Protein AF-A0AAU3L9A8-F1 (afdb_monomer_lite)

Sequence (204 aa):
MAFTHKSSRDTGARELSTRMWEKRTDTYTEILRALRDLDPTRRPSPEGFVEREHADGQPSDGIELLARDLDSEEWQEFTARVDSFASEETRYLFSLWLASLAGWSWLTMKCLIHHGADGEKYAESTAELDQCYAGTWEVSKELTAQVRAELAFKKRSVRRVVVTAPEGFLGAVTDVKFVKGRQKNLEPLSAARLVSVKHGSPSE

Radius of gyration: 21.44 Å; chains: 1; bounding box: 37×58×81 Å

pLDDT: mean 82.15, std 17.46, range [28.33, 97.81]

Secondary structure (DSSP, 8-state):
----THHHHHHHHHHHHHHHHHHHHHHHHHHHHHHHHT-GGGSPPHHHHHHHHTSTT-------SSSS-TTSHHHHHHHHHHHHHS-HHHHHHHHHHHHHHHHHHHHHHHHHHHTTT-HHHHHHHHHHHHHHHHHHHHHHHHHHHHHHHHHTT---PPEEEEEE--TT-TT--SEEEEEEEE----S---TT------------

Structure (mmCIF, N/CA/C/O backbone):
data_AF-A0AAU3L9A8-F1
#
_entry.id   AF-A0AAU3L9A8-F1
#
loop_
_atom_site.group_PDB
_atom_site.id
_atom_site.type_symbol
_atom_site.label_atom_id
_atom_site.label_alt_id
_atom_site.label_comp_id
_atom_site.label_asym_id
_atom_site.label_entity_id
_atom_site.label_seq_id
_atom_site.pdbx_PDB_ins_code
_atom_site.Cartn_x
_atom_site.Cartn_y
_atom_site.Cartn_z
_atom_site.occupancy
_atom_site.B_iso_or_equiv
_atom_site.auth_seq_id
_atom_site.auth_comp_id
_atom_site.auth_asym_id
_atom_site.auth_atom_id
_atom_site.pdbx_PDB_model_num
ATOM 1 N N . MET A 1 1 ? -18.287 7.513 54.925 1.00 42.78 1 MET A N 1
ATOM 2 C CA . MET A 1 1 ? -18.389 7.676 53.459 1.00 42.78 1 MET A CA 1
ATOM 3 C C . MET A 1 1 ? -17.347 6.781 52.813 1.00 42.78 1 MET A C 1
ATOM 5 O O . MET A 1 1 ? -16.165 7.064 52.937 1.00 42.78 1 MET A O 1
ATOM 9 N N . ALA A 1 2 ? -17.762 5.663 52.219 1.00 43.78 2 ALA A N 1
ATOM 10 C CA . ALA A 1 2 ? -16.855 4.777 51.496 1.00 43.78 2 ALA A CA 1
ATOM 11 C C . ALA A 1 2 ? -16.737 5.278 50.050 1.00 43.78 2 ALA A C 1
ATOM 13 O O . ALA A 1 2 ? -17.695 5.183 49.287 1.00 43.78 2 ALA A O 1
ATOM 14 N N . PHE A 1 3 ? -15.585 5.842 49.683 1.00 50.66 3 PHE A N 1
ATOM 15 C CA . PHE A 1 3 ? -15.276 6.131 48.285 1.00 50.66 3 PHE A CA 1
ATOM 16 C C . PHE A 1 3 ? -15.095 4.801 47.544 1.00 50.66 3 PHE A C 1
ATOM 18 O O . PHE A 1 3 ? -14.196 4.011 47.830 1.00 50.66 3 PHE A O 1
ATOM 25 N N . THR A 1 4 ? -16.001 4.521 46.612 1.00 50.69 4 THR A N 1
ATOM 26 C CA . THR A 1 4 ? -16.027 3.307 45.794 1.00 50.69 4 THR A CA 1
ATOM 27 C C . THR A 1 4 ? -14.853 3.278 44.814 1.00 50.69 4 THR A C 1
ATOM 29 O O . THR A 1 4 ? -14.937 3.784 43.697 1.00 50.69 4 THR A O 1
ATOM 32 N N . HIS A 1 5 ? -13.775 2.608 45.219 1.00 52.56 5 HIS A N 1
ATOM 33 C CA . HIS A 1 5 ? -12.550 2.357 44.446 1.00 52.56 5 HIS A CA 1
ATOM 34 C C . HIS A 1 5 ? -12.753 1.600 43.111 1.00 52.56 5 HIS A C 1
ATOM 36 O O . HIS A 1 5 ? -11.831 1.530 42.301 1.00 52.56 5 HIS A O 1
ATOM 42 N N . LYS A 1 6 ? -13.946 1.035 42.858 1.00 53.69 6 LYS A N 1
ATOM 43 C CA . LYS A 1 6 ? -14.316 0.412 41.570 1.00 53.69 6 LYS A CA 1
ATOM 44 C C . LYS A 1 6 ? -14.493 1.437 40.439 1.00 53.69 6 LYS A C 1
ATOM 46 O O . LYS A 1 6 ? -14.138 1.149 39.306 1.00 53.69 6 LYS A O 1
ATOM 51 N N . SER A 1 7 ? -14.958 2.647 40.758 1.00 57.72 7 SER A N 1
ATOM 52 C CA . SER A 1 7 ? -15.293 3.675 39.760 1.00 57.72 7 SER A CA 1
ATOM 53 C C . SER A 1 7 ? -14.064 4.243 39.024 1.00 57.72 7 SER A C 1
ATOM 55 O O . SER A 1 7 ? -14.118 4.498 37.820 1.00 57.72 7 SER A O 1
ATOM 57 N N . SER A 1 8 ? -12.915 4.385 39.701 1.00 58.28 8 SER A N 1
ATOM 58 C CA . SER A 1 8 ? -11.714 4.971 39.080 1.00 58.28 8 SER A CA 1
ATOM 59 C C . SER A 1 8 ? -11.016 4.028 38.093 1.00 58.28 8 SER A C 1
ATOM 61 O O . SER A 1 8 ? -10.507 4.483 37.071 1.00 58.28 8 SER A O 1
ATOM 63 N N . ARG A 1 9 ? -11.032 2.711 38.350 1.00 66.06 9 ARG A N 1
ATOM 64 C CA . AR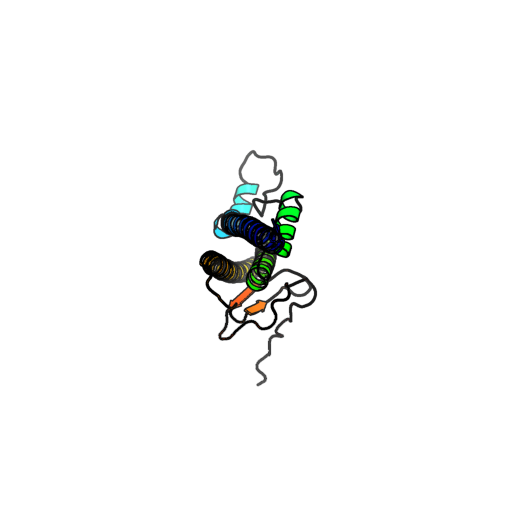G A 1 9 ? -10.474 1.698 37.436 1.00 66.06 9 ARG A CA 1
ATOM 65 C C . ARG A 1 9 ? -11.279 1.579 36.143 1.00 66.06 9 ARG A C 1
ATOM 67 O O . ARG A 1 9 ? -10.681 1.538 35.071 1.00 66.06 9 ARG A O 1
ATOM 74 N N . ASP A 1 10 ? -12.606 1.577 36.244 1.00 68.31 10 ASP A N 1
ATOM 75 C CA . ASP A 1 10 ? -13.489 1.479 35.075 1.00 68.31 10 ASP A CA 1
ATOM 76 C C . ASP A 1 10 ? -13.411 2.741 34.199 1.00 68.31 10 ASP A C 1
ATOM 78 O O . ASP A 1 10 ? -13.421 2.653 32.970 1.00 68.31 10 ASP A O 1
ATOM 82 N N . THR A 1 11 ? -13.241 3.913 34.823 1.00 70.56 11 THR A N 1
ATOM 83 C CA . THR A 1 11 ? -13.017 5.181 34.110 1.00 70.56 11 THR A CA 1
ATOM 84 C C . THR A 1 11 ? -11.682 5.165 33.358 1.00 70.56 11 THR A C 1
ATOM 86 O O . THR A 1 11 ? -11.656 5.435 32.159 1.00 70.56 11 THR A O 1
ATOM 89 N N . GLY A 1 12 ? -10.591 4.739 34.010 1.00 67.25 12 GLY A N 1
ATOM 90 C CA . GLY A 1 12 ? -9.272 4.643 33.374 1.00 67.25 12 GLY A CA 1
ATOM 91 C C . GLY A 1 12 ? -9.214 3.634 32.219 1.00 67.25 12 GLY A C 1
ATOM 92 O O . GLY A 1 12 ? -8.605 3.909 31.187 1.00 67.25 12 GLY A O 1
ATOM 93 N N . ALA A 1 13 ? -9.890 2.487 32.344 1.00 74.00 13 ALA A N 1
ATOM 94 C CA . ALA A 1 13 ? -9.976 1.498 31.267 1.00 74.00 13 ALA A CA 1
ATOM 95 C C . ALA A 1 13 ? -10.754 2.032 30.051 1.00 74.00 13 ALA A C 1
ATOM 97 O O . ALA A 1 13 ? -10.350 1.815 28.905 1.00 74.00 13 ALA A O 1
ATOM 98 N N . ARG A 1 14 ? -11.846 2.768 30.291 1.00 75.69 14 ARG A N 1
ATOM 99 C CA . ARG A 1 14 ? -12.642 3.395 29.231 1.00 75.69 14 ARG A CA 1
ATOM 100 C C . ARG A 1 14 ? -11.863 4.493 28.511 1.00 75.69 14 ARG A C 1
ATOM 102 O O . ARG A 1 14 ? -11.860 4.513 27.286 1.00 75.69 14 ARG A O 1
ATOM 109 N N . GLU A 1 15 ? -11.170 5.360 29.245 1.00 79.94 15 GLU A N 1
ATOM 110 C CA . GLU A 1 15 ? -10.323 6.408 28.662 1.00 79.94 15 GLU A CA 1
ATOM 111 C C . GLU A 1 15 ? -9.187 5.828 27.815 1.00 79.94 15 GLU A C 1
ATOM 113 O O . GLU A 1 15 ? -8.946 6.297 26.702 1.00 79.94 15 GLU A O 1
ATOM 118 N N . LEU A 1 16 ? -8.523 4.773 28.300 1.00 79.12 16 LEU A N 1
ATOM 119 C CA . LEU A 1 16 ? -7.485 4.077 27.541 1.00 79.12 16 LEU A CA 1
ATOM 120 C C . LEU A 1 16 ? -8.054 3.481 26.245 1.00 79.12 16 LEU A C 1
ATOM 122 O O . LEU A 1 16 ? -7.456 3.636 25.183 1.00 79.12 16 LEU A O 1
ATOM 126 N N . SER A 1 17 ? -9.225 2.841 26.319 1.00 81.25 17 SER A N 1
ATOM 127 C CA . SER A 1 17 ? -9.903 2.281 25.147 1.00 81.25 17 SER A CA 1
ATOM 128 C C . SER A 1 17 ? -10.256 3.357 24.120 1.00 81.25 17 SER A C 1
ATOM 130 O O . SER A 1 17 ? -10.060 3.134 22.927 1.00 81.25 17 SER A O 1
ATOM 132 N N . THR A 1 18 ? -10.752 4.515 24.562 1.00 86.62 18 THR A N 1
ATOM 133 C CA . THR A 1 18 ? -11.065 5.642 23.672 1.0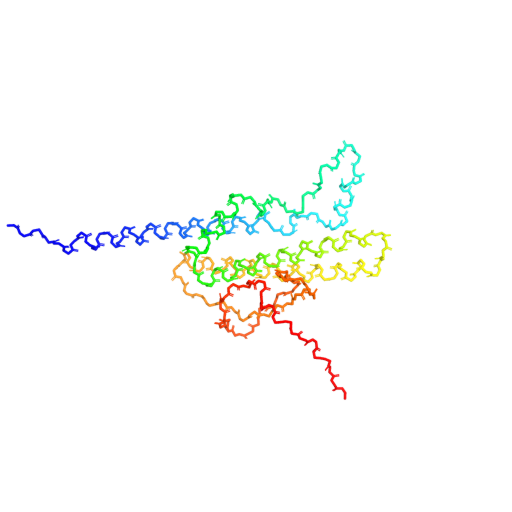0 86.62 18 THR A CA 1
ATOM 134 C C . THR A 1 18 ? -9.803 6.169 22.994 1.00 86.62 18 THR A C 1
ATOM 136 O O . THR A 1 18 ? -9.770 6.255 21.771 1.00 86.62 18 THR A O 1
ATOM 139 N N . ARG A 1 19 ? -8.725 6.413 23.750 1.00 88.94 19 ARG A N 1
ATOM 140 C CA . ARG A 1 19 ? -7.448 6.891 23.188 1.00 88.94 19 ARG A CA 1
ATOM 141 C C . ARG A 1 19 ? -6.837 5.907 22.194 1.00 88.94 19 ARG A C 1
ATOM 143 O O . ARG A 1 19 ? -6.289 6.309 21.174 1.00 88.94 19 ARG A O 1
ATOM 150 N N . MET A 1 20 ? -6.915 4.607 22.478 1.00 89.25 20 MET A N 1
ATOM 151 C CA . MET A 1 20 ? -6.443 3.573 21.551 1.00 89.25 20 MET A CA 1
ATOM 152 C C . MET A 1 20 ? -7.267 3.555 20.262 1.00 89.25 20 MET A C 1
ATOM 154 O O . MET A 1 20 ? -6.713 3.369 19.179 1.00 89.25 20 MET A O 1
ATOM 158 N N . TRP A 1 21 ? -8.578 3.768 20.371 1.00 91.44 21 TRP A N 1
ATOM 159 C CA . TRP A 1 21 ? -9.462 3.861 19.216 1.00 91.44 21 TRP A CA 1
ATOM 160 C C . TRP A 1 21 ? -9.193 5.107 18.361 1.00 91.44 21 TRP A C 1
ATOM 162 O O . TRP A 1 21 ? -9.157 5.003 17.135 1.00 91.44 21 TRP A O 1
ATOM 172 N N . GLU A 1 22 ? -8.946 6.257 18.989 1.00 93.38 22 GLU A N 1
ATOM 173 C CA . GLU A 1 22 ? -8.546 7.496 18.308 1.00 93.38 22 GLU A CA 1
ATOM 174 C C . GLU A 1 22 ? -7.255 7.279 17.510 1.00 93.38 22 GLU A C 1
ATOM 176 O O . GLU A 1 22 ? -7.257 7.430 16.290 1.00 93.38 22 GLU A O 1
ATOM 181 N N . LYS A 1 23 ? -6.198 6.764 18.155 1.00 94.88 23 LYS A N 1
ATOM 182 C CA . LYS A 1 23 ? -4.919 6.463 17.486 1.00 94.88 23 LYS A CA 1
ATOM 183 C C . LYS A 1 23 ? -5.069 5.487 16.319 1.00 94.88 23 LYS A C 1
ATOM 185 O O . LYS A 1 23 ? -4.428 5.654 15.280 1.00 94.88 23 LYS A O 1
ATOM 190 N N . ARG A 1 24 ? -5.920 4.466 16.464 1.00 94.06 24 ARG A N 1
ATOM 191 C CA . ARG A 1 24 ? -6.233 3.536 15.371 1.00 94.06 24 ARG A CA 1
ATOM 192 C C . ARG A 1 24 ? -6.943 4.246 14.218 1.00 94.06 24 ARG A C 1
ATOM 194 O O . ARG A 1 24 ? -6.600 4.011 13.066 1.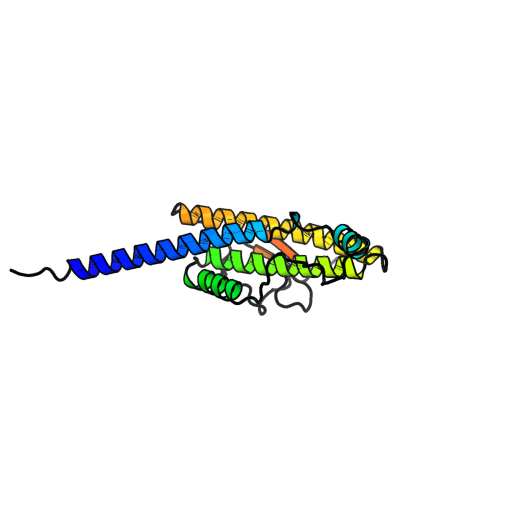00 94.06 24 ARG A O 1
ATOM 201 N N . THR A 1 25 ? -7.903 5.115 14.517 1.00 95.06 25 THR A N 1
ATOM 202 C CA . THR A 1 25 ? -8.655 5.869 13.504 1.00 95.06 25 THR A CA 1
ATOM 203 C C . THR A 1 25 ? -7.747 6.825 12.728 1.00 95.06 25 THR A C 1
ATOM 205 O O . THR A 1 25 ? -7.843 6.894 11.500 1.00 95.06 25 THR A O 1
ATOM 208 N N . ASP A 1 26 ? -6.818 7.494 13.412 1.00 96.31 26 ASP A N 1
ATOM 209 C CA . ASP A 1 26 ? -5.805 8.351 12.785 1.00 96.31 26 ASP A CA 1
ATOM 210 C C . ASP A 1 26 ? -4.895 7.535 11.862 1.00 96.31 26 ASP A C 1
ATOM 212 O O . ASP A 1 26 ? -4.741 7.862 10.685 1.00 96.31 26 ASP A O 1
ATOM 216 N N . THR A 1 27 ? -4.388 6.404 12.363 1.00 97.00 27 THR A N 1
ATOM 217 C CA . THR A 1 27 ? -3.572 5.456 11.586 1.00 97.00 27 THR A CA 1
ATOM 218 C C . THR A 1 27 ? -4.310 4.995 10.325 1.00 97.00 27 THR A C 1
ATOM 220 O O . THR A 1 27 ? -3.752 4.980 9.232 1.00 97.00 27 THR A O 1
ATOM 223 N N . TYR A 1 28 ? -5.594 4.657 10.441 1.00 97.75 28 TYR A N 1
ATOM 224 C CA . TYR A 1 28 ? -6.420 4.200 9.321 1.00 97.75 28 TYR A CA 1
ATOM 225 C C . TYR A 1 28 ? -6.697 5.303 8.305 1.00 97.75 28 TYR A C 1
ATOM 227 O O . TYR A 1 28 ? -6.665 5.058 7.099 1.00 97.75 28 TYR A O 1
ATOM 235 N N . THR A 1 29 ? -6.923 6.526 8.774 1.00 96.88 29 THR A N 1
ATOM 236 C CA . THR A 1 29 ? -7.072 7.696 7.905 1.00 96.88 29 THR A CA 1
ATOM 237 C C . THR A 1 29 ? -5.798 7.939 7.103 1.00 96.88 29 THR A C 1
ATOM 239 O O . THR A 1 29 ? -5.861 8.243 5.912 1.00 96.88 29 THR A O 1
ATOM 242 N N . GLU A 1 30 ? -4.640 7.762 7.730 1.00 96.94 30 GLU A N 1
ATOM 243 C CA . GLU A 1 30 ? -3.346 7.924 7.082 1.00 96.94 30 GLU A CA 1
ATOM 244 C C . GLU A 1 30 ? -3.040 6.815 6.073 1.00 96.94 30 GLU A C 1
ATOM 246 O O . GLU A 1 30 ? -2.616 7.133 4.964 1.00 96.94 30 GLU A O 1
ATOM 251 N N . ILE A 1 31 ? -3.384 5.554 6.369 1.00 97.56 31 ILE A N 1
ATOM 252 C CA . ILE A 1 31 ? -3.338 4.454 5.387 1.00 97.56 31 ILE A CA 1
ATOM 253 C C . ILE A 1 31 ? -4.152 4.810 4.139 1.00 97.56 31 ILE A C 1
ATOM 255 O O . ILE A 1 31 ? -3.660 4.686 3.020 1.00 97.56 31 ILE A O 1
ATOM 259 N N . LEU A 1 32 ? -5.392 5.284 4.306 1.00 97.25 32 LEU A N 1
ATOM 260 C CA . LEU A 1 32 ? -6.253 5.639 3.172 1.00 97.25 32 LEU A CA 1
ATOM 261 C C . LEU A 1 32 ? -5.698 6.817 2.356 1.00 97.25 32 LEU A C 1
ATOM 263 O O . LEU A 1 32 ? -5.883 6.857 1.139 1.00 97.25 32 LEU A O 1
ATOM 267 N N . ARG A 1 33 ? -5.015 7.772 3.001 1.00 95.50 33 ARG A N 1
ATOM 268 C CA . ARG A 1 33 ? -4.303 8.852 2.301 1.00 95.50 33 ARG A CA 1
ATOM 269 C C . ARG A 1 33 ? -3.106 8.304 1.528 1.00 95.50 33 ARG A C 1
ATOM 271 O O . ARG A 1 33 ? -2.988 8.592 0.342 1.00 95.50 33 ARG A O 1
ATOM 278 N N . ALA A 1 34 ? -2.284 7.470 2.161 1.00 94.62 34 ALA A N 1
ATOM 279 C CA . ALA A 1 34 ? -1.108 6.866 1.543 1.00 94.62 34 ALA A CA 1
ATOM 280 C C . ALA A 1 34 ? -1.476 6.019 0.312 1.00 94.62 34 ALA A C 1
ATOM 282 O O . ALA A 1 34 ? -0.849 6.169 -0.732 1.00 94.62 34 ALA A O 1
ATOM 283 N N . LEU A 1 35 ? -2.557 5.230 0.389 1.00 94.50 35 LEU A N 1
ATOM 284 C CA . LEU A 1 35 ? -3.104 4.468 -0.743 1.00 94.50 35 LEU A CA 1
ATOM 285 C C . LEU A 1 35 ? -3.408 5.338 -1.969 1.00 94.50 35 LEU A C 1
ATOM 287 O O . LEU A 1 35 ? -3.211 4.905 -3.097 1.00 94.50 35 LEU A O 1
ATOM 291 N N . ARG A 1 36 ? -3.908 6.557 -1.751 1.00 91.94 36 ARG A N 1
ATOM 292 C CA . ARG A 1 36 ? -4.255 7.499 -2.821 1.00 91.94 36 ARG A CA 1
ATOM 293 C C . ARG A 1 36 ? -3.036 8.270 -3.332 1.00 91.94 36 ARG A C 1
ATOM 295 O O . ARG A 1 36 ? -2.970 8.610 -4.513 1.00 91.94 36 ARG A O 1
ATOM 302 N N . ASP A 1 37 ? -2.123 8.632 -2.440 1.00 91.00 37 ASP A N 1
ATOM 303 C CA . ASP A 1 37 ? -0.956 9.457 -2.766 1.00 91.00 37 ASP A CA 1
ATOM 304 C C . ASP A 1 37 ? 0.132 8.634 -3.491 1.00 91.00 37 ASP A C 1
ATOM 306 O O . ASP A 1 37 ? 0.822 9.150 -4.373 1.00 91.00 37 ASP A O 1
ATOM 310 N N . LEU A 1 38 ? 0.233 7.340 -3.174 1.00 90.25 38 LEU A N 1
ATOM 311 C CA . LEU A 1 38 ? 1.157 6.379 -3.786 1.00 90.25 38 LEU A CA 1
ATOM 312 C C . LEU A 1 38 ? 0.477 5.460 -4.816 1.00 90.25 38 LEU A C 1
ATOM 314 O O . LEU A 1 38 ? 0.998 4.394 -5.120 1.00 90.25 38 LEU A O 1
ATOM 318 N N . ASP A 1 39 ? -0.677 5.859 -5.355 1.00 88.69 39 ASP A N 1
ATOM 319 C CA . ASP A 1 39 ? -1.357 5.121 -6.423 1.00 88.69 39 ASP A CA 1
ATOM 320 C C . ASP A 1 39 ? -0.502 5.122 -7.709 1.00 88.69 39 ASP A C 1
ATOM 322 O O . ASP A 1 39 ? -0.246 6.203 -8.262 1.00 88.69 39 ASP A O 1
ATOM 326 N N . PRO A 1 40 ? -0.087 3.944 -8.216 1.00 87.12 40 PRO A N 1
ATOM 327 C CA . PRO A 1 40 ? 0.678 3.831 -9.453 1.00 87.12 40 PRO A CA 1
ATOM 328 C C . PRO A 1 40 ? 0.025 4.482 -10.679 1.00 87.12 40 PRO A C 1
ATOM 330 O O . PRO A 1 40 ? 0.733 5.007 -11.530 1.00 87.12 40 PRO A O 1
ATOM 333 N N . THR A 1 41 ? -1.312 4.531 -10.773 1.00 83.00 41 THR A N 1
ATOM 334 C CA . THR A 1 41 ? -2.010 5.148 -11.928 1.00 83.00 41 THR A CA 1
ATOM 335 C C . THR A 1 41 ? -1.797 6.647 -12.049 1.00 83.00 41 THR A C 1
ATOM 337 O O . THR A 1 41 ? -2.049 7.244 -13.093 1.00 83.00 41 THR A O 1
ATOM 340 N N . ARG A 1 42 ? -1.380 7.281 -10.953 1.00 84.19 42 ARG A N 1
ATOM 341 C CA . ARG A 1 42 ? -1.134 8.721 -10.894 1.00 84.19 42 ARG A CA 1
ATOM 342 C C . ARG A 1 42 ? 0.307 9.050 -11.281 1.00 84.19 42 ARG A C 1
ATOM 344 O O . ARG A 1 42 ? 0.683 10.222 -11.250 1.00 84.19 42 ARG A O 1
ATOM 351 N N . ARG A 1 43 ? 1.107 8.031 -11.614 1.00 85.25 43 ARG A N 1
ATOM 352 C CA . ARG A 1 43 ? 2.480 8.153 -12.101 1.00 85.25 43 ARG A CA 1
ATOM 353 C C . ARG A 1 43 ? 2.513 8.109 -13.626 1.00 85.25 43 ARG A C 1
ATOM 355 O O . ARG A 1 43 ? 1.602 7.554 -14.237 1.00 85.25 43 ARG A O 1
ATOM 362 N N . PRO A 1 44 ? 3.539 8.712 -14.246 1.00 84.38 44 PRO A N 1
ATOM 363 C CA . PRO A 1 44 ? 3.798 8.515 -15.667 1.00 84.38 44 PRO A CA 1
ATOM 364 C C . PRO A 1 44 ? 3.940 7.028 -16.001 1.00 84.38 44 PRO A C 1
ATOM 366 O O . PRO A 1 44 ? 4.384 6.240 -15.164 1.00 84.38 44 PRO A O 1
ATOM 369 N N . SER A 1 45 ? 3.601 6.658 -17.235 1.00 86.25 45 SER A N 1
ATOM 370 C CA . SER A 1 45 ? 4.044 5.378 -17.789 1.00 86.25 45 SER A CA 1
ATOM 371 C C . SER A 1 45 ? 5.571 5.389 -17.963 1.00 86.25 45 SER A C 1
ATOM 373 O O . SER A 1 45 ? 6.172 6.471 -17.934 1.00 86.25 45 SER A O 1
ATOM 375 N N . PRO A 1 46 ? 6.223 4.230 -18.162 1.00 86.06 46 PRO A N 1
ATOM 376 C CA . PRO A 1 46 ? 7.653 4.186 -18.465 1.00 86.06 46 PRO A CA 1
ATOM 377 C C . PRO A 1 46 ? 8.057 5.125 -19.616 1.00 86.06 46 PRO A C 1
ATOM 379 O O . PRO A 1 46 ? 9.033 5.857 -19.500 1.00 86.06 46 PRO A O 1
ATOM 382 N N . GLU A 1 47 ? 7.270 5.192 -20.688 1.00 85.00 47 GLU A N 1
ATOM 383 C CA . GLU A 1 47 ? 7.489 6.122 -21.804 1.00 85.00 47 GLU A CA 1
ATOM 384 C C . GLU A 1 47 ? 7.351 7.579 -21.352 1.00 85.00 47 GLU A C 1
ATOM 386 O O . GLU A 1 47 ? 8.192 8.415 -21.669 1.00 85.00 47 GLU A O 1
ATOM 391 N N . GLY A 1 48 ? 6.343 7.881 -20.529 1.00 83.69 48 GLY A N 1
ATOM 392 C CA . GLY A 1 48 ? 6.148 9.218 -19.969 1.00 83.69 48 GLY A CA 1
ATOM 393 C C . GLY A 1 48 ? 7.267 9.669 -19.020 1.00 83.69 48 GLY A C 1
ATOM 394 O O . GLY A 1 48 ? 7.466 10.871 -18.845 1.00 83.69 48 GLY A O 1
ATOM 395 N N . PHE A 1 49 ? 8.004 8.744 -18.397 1.00 83.00 49 PHE A N 1
ATOM 396 C CA . PHE A 1 49 ? 9.223 9.069 -17.646 1.00 83.00 49 PHE A CA 1
ATOM 397 C C . PHE A 1 49 ? 10.369 9.456 -18.589 1.00 83.00 49 PHE A C 1
ATOM 399 O O . PHE A 1 49 ? 11.008 10.481 -18.362 1.00 83.00 49 PHE A O 1
ATOM 406 N N . VAL A 1 50 ? 10.569 8.699 -19.672 1.00 81.06 50 VAL A N 1
ATOM 407 C CA . VAL A 1 50 ? 11.585 8.986 -20.701 1.00 81.06 50 VAL A CA 1
ATOM 408 C C . VAL A 1 50 ? 11.313 10.330 -21.386 1.00 81.06 50 VAL A C 1
ATOM 410 O O . VAL A 1 50 ? 12.212 11.153 -21.540 1.00 81.06 50 VAL A O 1
ATOM 413 N N . GLU A 1 51 ? 10.057 10.611 -21.739 1.00 81.25 51 GLU A N 1
ATOM 414 C CA . GLU A 1 51 ? 9.659 11.892 -22.338 1.00 81.25 51 GLU A CA 1
ATOM 415 C C . GLU A 1 51 ? 9.961 13.090 -21.428 1.00 81.25 51 GLU A C 1
ATOM 417 O O . GLU A 1 51 ? 10.358 14.149 -21.912 1.00 81.25 51 GLU A O 1
ATOM 422 N N . ARG A 1 52 ? 9.792 12.937 -20.109 1.00 77.25 52 ARG A N 1
ATOM 423 C CA . ARG A 1 52 ? 10.082 13.995 -19.128 1.00 77.25 52 ARG A CA 1
ATOM 424 C C . ARG A 1 52 ? 11.571 14.228 -18.936 1.00 77.25 52 ARG A C 1
ATOM 426 O O . ARG A 1 52 ? 11.963 15.370 -18.731 1.00 77.25 52 ARG A O 1
ATOM 433 N N . GLU A 1 53 ? 12.377 13.174 -19.003 1.00 72.19 53 GLU A N 1
ATOM 434 C CA . GLU A 1 53 ? 13.837 13.284 -18.947 1.00 72.19 53 GLU A CA 1
ATOM 435 C C . GLU A 1 53 ? 14.385 14.036 -20.170 1.00 72.19 53 GLU A C 1
ATOM 437 O O . GLU A 1 53 ? 15.327 14.816 -20.056 1.00 72.19 53 GLU A O 1
ATOM 442 N N . HIS A 1 54 ? 13.757 13.848 -21.334 1.00 69.06 54 HIS A N 1
ATOM 443 C CA . HIS A 1 54 ? 14.141 14.498 -22.587 1.00 69.06 54 HIS A CA 1
ATOM 444 C C . HIS A 1 54 ? 13.429 15.832 -22.863 1.00 69.06 54 HIS A C 1
ATOM 446 O O . HIS A 1 54 ? 13.682 16.448 -23.900 1.00 69.06 54 HIS A O 1
ATOM 452 N N . ALA A 1 55 ? 12.548 16.298 -21.974 1.00 71.06 55 ALA A N 1
ATOM 453 C CA . ALA A 1 55 ? 11.895 17.593 -22.125 1.00 71.06 55 ALA A CA 1
ATOM 454 C C . ALA A 1 55 ? 12.896 18.733 -21.853 1.00 71.06 55 ALA A C 1
ATOM 456 O O . ALA A 1 55 ? 13.456 18.845 -20.763 1.00 71.06 55 ALA A O 1
ATOM 457 N N . ASP A 1 56 ? 13.116 19.585 -22.860 1.00 52.25 56 ASP A N 1
ATOM 458 C CA . ASP A 1 56 ? 14.124 20.650 -22.857 1.00 52.25 56 ASP A CA 1
ATOM 459 C C . ASP A 1 56 ? 14.064 21.558 -21.609 1.00 52.25 56 ASP A C 1
ATOM 461 O O . ASP A 1 56 ? 13.078 22.256 -21.362 1.00 52.25 56 ASP A O 1
ATOM 465 N N . GLY A 1 57 ? 15.185 21.638 -20.880 1.00 55.91 57 GLY A N 1
ATOM 466 C CA . GLY A 1 57 ? 15.519 22.793 -20.037 1.00 55.91 57 GLY A CA 1
ATOM 467 C C . GLY A 1 57 ? 15.433 22.626 -18.519 1.00 55.91 57 GLY A C 1
ATOM 468 O O . GLY A 1 57 ? 15.668 23.613 -17.819 1.00 55.91 57 GLY A O 1
ATOM 469 N N . GLN A 1 58 ? 15.155 21.435 -17.984 1.00 55.06 58 GLN A N 1
ATOM 470 C CA . GLN A 1 58 ? 15.321 21.178 -16.548 1.00 55.06 58 GLN A CA 1
ATOM 471 C C . GLN A 1 58 ? 16.583 20.345 -16.288 1.00 55.06 58 GLN A C 1
ATOM 473 O O . GLN A 1 58 ? 16.776 19.324 -16.946 1.00 55.06 58 GLN A O 1
ATOM 478 N N . PRO A 1 59 ? 17.467 20.757 -15.357 1.00 50.06 59 PRO A N 1
ATOM 479 C CA . PRO A 1 59 ? 18.494 19.853 -14.862 1.00 50.06 59 PRO A CA 1
ATOM 480 C C . PRO A 1 59 ? 17.793 18.622 -14.284 1.00 50.06 59 PRO A C 1
ATOM 482 O O . PRO A 1 59 ? 16.805 18.755 -13.563 1.00 50.06 59 PRO A O 1
ATOM 485 N N . SER A 1 60 ? 18.285 17.436 -14.639 1.00 58.94 60 SER A N 1
ATOM 486 C CA . SER A 1 60 ? 17.786 16.147 -14.167 1.00 58.94 60 SER A CA 1
ATOM 487 C C . SER A 1 60 ? 18.123 15.947 -12.683 1.00 58.94 60 SER A C 1
ATOM 489 O O . SER A 1 60 ? 18.888 15.050 -12.325 1.00 58.94 60 SER A O 1
ATOM 491 N N . ASP A 1 61 ? 17.592 16.792 -11.804 1.00 54.94 61 ASP A N 1
ATOM 492 C CA . ASP A 1 61 ? 17.398 16.402 -10.414 1.00 54.94 61 ASP A CA 1
ATOM 493 C C . ASP A 1 61 ? 16.373 15.266 -10.484 1.00 54.94 61 ASP A C 1
ATOM 495 O O . ASP A 1 61 ? 15.217 15.490 -10.839 1.00 54.94 61 ASP A O 1
ATOM 499 N N . GLY A 1 62 ? 16.872 14.033 -10.352 1.00 64.12 62 GLY A N 1
ATOM 500 C CA . GLY A 1 62 ? 16.244 12.800 -10.831 1.00 64.12 62 GLY A CA 1
ATOM 501 C C . GLY A 1 62 ? 14.725 12.724 -10.657 1.00 64.12 62 GLY A C 1
ATOM 502 O O . GLY A 1 62 ? 14.171 13.112 -9.632 1.00 64.12 62 GLY A O 1
ATOM 503 N N . ILE A 1 63 ? 14.042 12.189 -11.670 1.00 69.25 63 ILE A N 1
ATOM 504 C CA . ILE A 1 63 ? 12.584 12.070 -11.646 1.00 69.25 63 ILE A CA 1
ATOM 505 C C . ILE A 1 63 ? 12.173 11.102 -10.528 1.00 69.25 63 ILE A C 1
ATOM 507 O O . ILE A 1 63 ? 12.497 9.915 -10.565 1.00 69.25 63 ILE A O 1
ATOM 511 N N . GLU A 1 64 ? 11.431 11.605 -9.542 1.00 76.75 64 GLU A N 1
ATOM 512 C CA . GLU A 1 64 ? 10.947 10.797 -8.423 1.00 76.75 64 GLU A CA 1
ATOM 513 C C . GLU A 1 64 ? 9.950 9.721 -8.885 1.00 76.75 64 GLU A C 1
ATOM 515 O O . GLU A 1 64 ? 8.874 10.011 -9.424 1.00 76.75 64 GLU A O 1
ATOM 520 N N . LEU A 1 65 ? 10.281 8.456 -8.612 1.00 80.00 65 LEU A N 1
ATOM 521 C CA . LEU A 1 65 ? 9.433 7.305 -8.932 1.00 80.00 65 LEU A CA 1
ATOM 522 C C . LEU A 1 65 ? 8.182 7.228 -8.031 1.00 80.00 65 LEU A C 1
ATOM 524 O O . LEU A 1 65 ? 7.101 6.844 -8.478 1.00 80.00 65 LEU A O 1
ATOM 528 N N . LEU A 1 66 ? 8.309 7.642 -6.767 1.00 82.62 66 LEU A N 1
ATOM 529 C CA . LEU A 1 66 ? 7.243 7.703 -5.759 1.00 82.62 66 LEU A CA 1
ATOM 530 C C . LEU A 1 66 ? 7.129 9.146 -5.236 1.00 82.62 66 LEU A C 1
ATOM 532 O O . LEU A 1 66 ? 8.147 9.788 -5.057 1.00 82.62 66 LEU A O 1
ATOM 536 N N . ALA A 1 67 ? 5.927 9.665 -4.926 1.00 81.62 67 ALA A N 1
ATOM 537 C CA . ALA A 1 67 ? 5.783 11.034 -4.356 1.00 81.62 67 ALA A CA 1
ATOM 538 C C . ALA A 1 67 ? 6.038 11.103 -2.848 1.00 81.62 67 ALA A C 1
ATOM 540 O O . ALA A 1 67 ? 5.692 12.099 -2.214 1.00 81.62 67 ALA A O 1
ATOM 541 N N . ARG A 1 68 ? 6.522 10.024 -2.240 1.00 81.50 68 ARG A N 1
ATOM 542 C CA . ARG A 1 68 ? 6.964 10.055 -0.853 1.00 81.50 68 ARG A CA 1
ATOM 543 C C . ARG A 1 68 ? 8.264 9.300 -0.744 1.00 81.50 68 ARG A C 1
ATOM 545 O O . ARG A 1 68 ? 8.389 8.207 -1.296 1.00 81.50 68 ARG A O 1
ATOM 552 N N . ASP A 1 69 ? 9.161 9.885 0.027 1.00 83.75 69 ASP A N 1
ATOM 553 C CA . ASP A 1 69 ? 10.344 9.215 0.517 1.00 83.75 69 ASP A CA 1
ATOM 554 C C . ASP A 1 69 ? 9.935 8.201 1.596 1.00 83.75 69 ASP A C 1
ATOM 556 O O . ASP A 1 69 ? 9.449 8.568 2.672 1.00 83.75 69 ASP A O 1
ATOM 560 N N . LEU A 1 70 ? 10.090 6.916 1.274 1.00 85.94 70 LEU A N 1
ATOM 561 C CA . LEU A 1 70 ? 9.768 5.815 2.182 1.00 85.94 70 LEU A CA 1
ATOM 562 C C . LEU A 1 70 ? 10.870 5.576 3.229 1.00 85.94 70 LEU A C 1
ATOM 564 O O . LEU A 1 70 ? 10.653 4.794 4.152 1.00 85.94 70 LEU A O 1
ATOM 568 N N . ASP A 1 71 ? 12.013 6.255 3.120 1.00 84.19 71 ASP A N 1
ATOM 569 C CA . ASP A 1 71 ? 13.093 6.219 4.110 1.00 84.19 71 ASP A CA 1
ATOM 570 C C . ASP A 1 71 ? 13.022 7.399 5.095 1.00 84.19 71 ASP A C 1
ATOM 572 O O . ASP A 1 71 ? 13.747 7.418 6.093 1.00 84.19 71 ASP A O 1
ATOM 576 N N . SER A 1 72 ? 12.111 8.351 4.862 1.00 87.88 72 SER A N 1
ATOM 577 C CA . SER A 1 72 ? 11.898 9.508 5.734 1.00 87.88 72 SER A CA 1
ATOM 578 C C . SER A 1 72 ? 11.471 9.114 7.154 1.00 87.88 72 SER A C 1
ATOM 580 O O . SER A 1 72 ? 10.737 8.145 7.367 1.00 87.88 72 SER A O 1
ATOM 582 N N . GLU A 1 73 ? 11.880 9.917 8.142 1.00 92.19 73 GLU A N 1
ATOM 583 C CA . GLU A 1 73 ? 11.493 9.734 9.549 1.00 92.19 73 GLU A CA 1
ATOM 584 C C . GLU A 1 73 ? 9.965 9.721 9.711 1.00 92.19 73 GLU A C 1
ATOM 586 O O . GLU A 1 73 ? 9.418 8.838 10.367 1.00 92.19 73 GLU A O 1
ATOM 591 N N . GLU A 1 74 ? 9.258 10.618 9.016 1.00 91.88 74 GLU A N 1
ATOM 592 C CA . GLU A 1 74 ? 7.791 10.674 9.013 1.00 91.88 74 GLU A CA 1
ATOM 593 C C . GLU A 1 74 ? 7.160 9.350 8.552 1.00 91.88 74 GLU A C 1
ATOM 595 O O . GLU A 1 74 ? 6.166 8.881 9.119 1.00 91.88 74 GLU A O 1
ATOM 600 N N . TRP A 1 75 ? 7.740 8.716 7.528 1.00 91.88 75 TRP A N 1
ATOM 601 C CA . TRP A 1 75 ? 7.262 7.432 7.033 1.00 91.88 75 TRP A CA 1
ATOM 602 C C . TRP A 1 75 ? 7.572 6.285 7.997 1.00 91.88 75 TRP A C 1
ATOM 604 O O . TRP A 1 75 ? 6.727 5.412 8.228 1.00 91.88 75 TRP A O 1
ATOM 614 N N . GLN A 1 76 ? 8.753 6.292 8.613 1.00 91.19 76 GLN A N 1
ATOM 615 C CA . GLN A 1 76 ? 9.119 5.317 9.640 1.00 91.19 76 GLN A CA 1
ATOM 616 C C . GLN A 1 76 ? 8.199 5.425 10.866 1.00 91.19 76 GLN A C 1
ATOM 618 O O . GLN A 1 76 ? 7.698 4.415 11.364 1.00 91.19 76 GLN A O 1
ATOM 623 N N . GLU A 1 77 ? 7.874 6.639 11.307 1.00 93.25 77 GLU A N 1
ATOM 624 C CA . GLU A 1 77 ? 6.897 6.865 12.373 1.00 93.25 77 GLU A CA 1
ATOM 625 C C . GLU A 1 77 ? 5.495 6.387 11.983 1.00 93.25 77 GLU A C 1
ATOM 627 O O . GLU A 1 77 ? 4.782 5.780 12.790 1.00 93.25 77 GLU A O 1
ATOM 632 N N . PHE A 1 78 ? 5.069 6.644 10.744 1.00 94.25 78 PHE A N 1
ATOM 633 C CA . PHE A 1 78 ? 3.791 6.157 10.235 1.00 94.25 78 PHE A CA 1
ATOM 634 C C . PHE A 1 78 ? 3.723 4.625 10.231 1.00 94.25 78 PHE A C 1
ATOM 636 O O . PHE A 1 78 ? 2.774 4.052 10.773 1.00 94.25 78 PHE A O 1
ATOM 643 N N . THR A 1 79 ? 4.729 3.947 9.684 1.00 93.25 79 THR A N 1
ATOM 644 C CA . THR A 1 79 ? 4.772 2.476 9.648 1.00 93.25 79 THR A CA 1
ATOM 645 C C . THR A 1 79 ? 4.812 1.872 11.057 1.00 93.25 79 THR A C 1
ATOM 647 O O . THR A 1 79 ? 4.040 0.954 11.345 1.00 93.25 79 THR A O 1
ATOM 650 N N . ALA A 1 80 ? 5.565 2.464 11.991 1.00 92.31 80 ALA A N 1
ATOM 651 C CA . ALA A 1 80 ? 5.562 2.061 13.399 1.00 92.31 80 ALA A CA 1
ATOM 652 C C . ALA A 1 80 ? 4.182 2.226 14.070 1.00 92.31 80 ALA A C 1
ATOM 654 O O . ALA A 1 80 ? 3.777 1.404 14.905 1.00 92.31 80 ALA A O 1
ATOM 655 N N . ARG A 1 81 ? 3.415 3.264 13.700 1.00 94.69 81 ARG A N 1
ATOM 656 C CA . ARG A 1 81 ? 2.023 3.436 14.154 1.00 94.69 81 ARG A CA 1
ATOM 657 C C . ARG A 1 81 ? 1.099 2.363 13.587 1.00 94.69 81 ARG A C 1
ATOM 659 O O . ARG A 1 81 ? 0.263 1.851 14.334 1.00 94.69 81 ARG A O 1
ATOM 666 N N . VAL A 1 82 ? 1.262 1.983 12.318 1.00 95.88 82 VAL A N 1
ATOM 667 C CA . VAL A 1 82 ? 0.523 0.852 11.731 1.00 95.88 82 VAL A CA 1
ATOM 668 C C . VAL A 1 82 ? 0.791 -0.423 12.528 1.00 95.88 82 VAL A C 1
ATOM 670 O O . VAL A 1 82 ? -0.159 -1.076 12.960 1.00 95.88 82 VAL A O 1
ATOM 673 N N . ASP A 1 83 ? 2.052 -0.727 12.824 1.00 92.62 83 ASP A N 1
ATOM 674 C CA . ASP A 1 83 ? 2.414 -1.914 13.603 1.00 92.62 83 ASP A CA 1
ATOM 675 C C . ASP A 1 83 ? 1.840 -1.899 15.027 1.00 92.62 83 ASP A C 1
ATOM 677 O O . ASP A 1 83 ? 1.403 -2.934 15.538 1.00 92.62 83 ASP A O 1
ATOM 681 N N . SER A 1 84 ? 1.786 -0.719 15.648 1.00 92.44 84 SER A N 1
ATOM 682 C CA . SER A 1 84 ? 1.338 -0.546 17.033 1.00 92.44 84 SER A CA 1
ATOM 683 C C . SER A 1 84 ? -0.185 -0.545 17.201 1.00 92.44 84 SER A C 1
ATOM 685 O O . SER A 1 84 ? -0.694 -1.030 18.214 1.00 92.44 84 SER A O 1
ATOM 687 N N . PHE A 1 85 ? -0.931 0.034 16.252 1.00 94.69 85 PHE A N 1
ATOM 688 C CA . PHE A 1 85 ? -2.357 0.341 16.439 1.00 94.69 85 PHE A CA 1
ATOM 689 C C . PHE A 1 85 ? -3.300 -0.408 15.496 1.00 94.69 85 PHE A C 1
ATOM 691 O O . PHE A 1 85 ? -4.475 -0.598 15.852 1.00 94.69 85 PHE A O 1
ATOM 698 N N . ALA A 1 86 ? -2.823 -0.846 14.328 1.00 94.38 86 ALA A N 1
ATOM 699 C CA . ALA A 1 86 ? -3.644 -1.585 13.379 1.00 94.38 86 ALA A CA 1
ATOM 700 C C . ALA A 1 86 ? -3.895 -3.029 13.839 1.00 94.38 86 ALA A C 1
ATOM 702 O O . ALA A 1 86 ? -3.085 -3.643 14.545 1.00 94.38 86 ALA A O 1
ATOM 703 N N . SER A 1 87 ? -5.031 -3.584 13.414 1.00 94.19 87 SER A N 1
ATOM 704 C CA . SER A 1 87 ? -5.294 -5.021 13.524 1.00 94.19 87 SER A CA 1
ATOM 705 C C . SER A 1 87 ? -4.259 -5.842 12.749 1.00 94.19 87 SER A C 1
ATOM 707 O O . SER A 1 87 ? -3.583 -5.331 11.853 1.00 94.19 87 SER A O 1
ATOM 709 N N . GLU A 1 88 ? -4.162 -7.135 13.058 1.00 93.75 88 GLU A N 1
ATOM 710 C CA . GLU A 1 88 ? -3.305 -8.061 12.310 1.00 93.75 88 GLU A CA 1
ATOM 711 C C . GLU A 1 88 ? -3.707 -8.129 10.832 1.00 93.75 88 GLU A C 1
ATOM 713 O O . GLU A 1 88 ? -2.846 -8.091 9.958 1.00 93.75 88 GLU A O 1
ATOM 718 N N . GLU A 1 89 ? -5.010 -8.154 10.532 1.00 95.19 89 GLU A N 1
ATOM 719 C CA . GLU A 1 89 ? -5.515 -8.156 9.160 1.00 95.19 89 GLU A CA 1
ATOM 720 C C . GLU A 1 89 ? -5.118 -6.895 8.383 1.00 95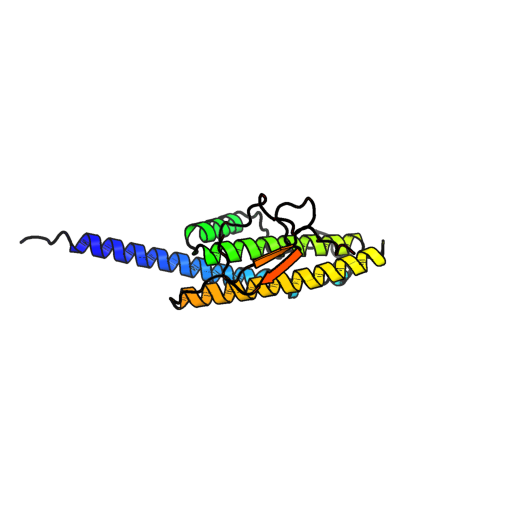.19 89 GLU A C 1
ATOM 722 O O . GLU A 1 89 ? -4.691 -6.987 7.230 1.00 95.19 89 GLU A O 1
ATOM 727 N N . THR A 1 90 ? -5.252 -5.720 9.006 1.00 96.12 90 THR A N 1
ATOM 728 C CA . THR A 1 90 ? -4.892 -4.445 8.374 1.00 96.12 90 THR A CA 1
ATOM 729 C C . THR A 1 90 ? -3.383 -4.337 8.197 1.00 96.12 90 THR A C 1
ATOM 731 O O . THR A 1 90 ? -2.933 -3.956 7.120 1.00 96.12 90 THR A O 1
ATOM 734 N N . ARG A 1 91 ? -2.597 -4.728 9.207 1.00 95.12 91 ARG A N 1
ATOM 735 C CA . ARG A 1 91 ? -1.131 -4.732 9.137 1.00 95.12 91 ARG A CA 1
ATOM 736 C C . ARG A 1 91 ? -0.627 -5.656 8.034 1.00 95.12 91 ARG A C 1
ATOM 738 O O . ARG A 1 91 ? 0.177 -5.233 7.215 1.00 95.12 91 ARG A O 1
ATOM 745 N N . TYR A 1 92 ? -1.165 -6.872 7.948 1.00 94.31 92 TYR A N 1
ATOM 746 C CA . TYR A 1 92 ? -0.833 -7.824 6.889 1.00 94.31 92 TYR A CA 1
ATOM 747 C C . TYR A 1 92 ? -1.100 -7.250 5.489 1.00 94.31 92 TYR A C 1
ATOM 749 O O . TYR A 1 92 ? -0.226 -7.283 4.623 1.00 94.31 92 TYR A O 1
ATOM 757 N N . LEU A 1 93 ? -2.298 -6.695 5.267 1.00 96.00 93 LEU A N 1
ATOM 758 C CA . LEU A 1 93 ? -2.668 -6.095 3.982 1.00 96.00 93 LEU A CA 1
ATOM 759 C C . LEU A 1 93 ? -1.843 -4.842 3.664 1.00 96.00 93 LEU A C 1
ATOM 761 O O . LEU A 1 93 ? -1.515 -4.614 2.503 1.00 96.00 93 LEU A O 1
ATOM 765 N N . PHE A 1 94 ? -1.483 -4.054 4.677 1.00 95.75 94 PHE A N 1
ATOM 766 C CA . PHE A 1 94 ? -0.596 -2.906 4.530 1.00 95.75 94 PHE A CA 1
ATOM 767 C C . PHE A 1 94 ? 0.819 -3.335 4.120 1.00 95.75 94 PHE A C 1
ATOM 769 O O . PHE A 1 94 ? 1.344 -2.816 3.140 1.00 95.75 94 PHE A O 1
ATOM 776 N N . SER A 1 95 ? 1.408 -4.341 4.774 1.00 93.06 95 SER A N 1
ATOM 777 C CA . SER A 1 95 ? 2.713 -4.888 4.373 1.00 93.06 95 SER A CA 1
ATOM 778 C C . SER A 1 95 ? 2.685 -5.488 2.964 1.00 93.06 95 SER A C 1
ATOM 780 O O . SER A 1 95 ? 3.619 -5.289 2.193 1.00 93.06 95 SER A O 1
ATOM 782 N N . LEU A 1 96 ? 1.608 -6.191 2.598 1.00 93.31 96 LEU A N 1
ATOM 783 C CA . LEU A 1 96 ? 1.421 -6.715 1.242 1.00 93.31 96 LEU A CA 1
ATOM 784 C C . LEU A 1 96 ? 1.318 -5.592 0.203 1.00 93.31 96 LEU A C 1
ATOM 786 O O . LEU A 1 96 ? 1.853 -5.725 -0.897 1.00 93.31 96 LEU A O 1
ATOM 790 N N . TRP A 1 97 ? 0.663 -4.484 0.547 1.00 95.00 97 TRP A N 1
ATOM 791 C CA . TRP A 1 97 ? 0.593 -3.313 -0.320 1.00 95.00 97 TRP A CA 1
ATOM 792 C C . TRP A 1 97 ? 1.975 -2.684 -0.527 1.00 95.00 97 TRP A C 1
ATOM 794 O O . TRP A 1 97 ? 2.344 -2.442 -1.673 1.00 95.00 97 TRP A O 1
ATOM 804 N N . LEU A 1 98 ? 2.771 -2.513 0.535 1.00 92.62 98 LEU A N 1
ATOM 805 C CA . LEU A 1 98 ? 4.153 -2.028 0.417 1.00 92.62 98 LEU A CA 1
ATOM 806 C C . LEU A 1 98 ? 5.015 -2.948 -0.455 1.00 92.62 98 LEU A C 1
ATOM 808 O O . LEU A 1 98 ? 5.740 -2.472 -1.323 1.00 92.62 98 LEU A O 1
ATOM 812 N N . ALA A 1 99 ? 4.892 -4.264 -0.276 1.00 91.06 99 ALA A N 1
ATOM 813 C CA . ALA A 1 99 ? 5.610 -5.242 -1.090 1.00 91.06 99 ALA A CA 1
ATOM 814 C C . ALA A 1 99 ? 5.198 -5.187 -2.574 1.00 91.06 99 ALA A C 1
ATOM 816 O O . ALA A 1 99 ? 6.036 -5.331 -3.465 1.00 91.06 99 ALA A O 1
ATOM 817 N N . SER A 1 100 ? 3.912 -4.939 -2.847 1.00 92.81 100 SER A N 1
ATOM 818 C CA . SER A 1 100 ? 3.394 -4.781 -4.213 1.00 92.81 100 SER A CA 1
ATOM 819 C C . SER A 1 100 ? 3.884 -3.477 -4.849 1.00 92.81 100 SER A C 1
ATOM 821 O O . SER A 1 100 ? 4.294 -3.477 -6.005 1.00 92.81 100 SER A O 1
ATOM 823 N N . LEU A 1 101 ? 3.941 -2.381 -4.080 1.00 91.69 101 LEU A N 1
ATOM 824 C CA . LEU A 1 101 ? 4.545 -1.123 -4.527 1.00 91.69 101 LEU A CA 1
ATOM 825 C C . LEU A 1 101 ? 6.034 -1.279 -4.845 1.00 91.69 101 LEU A C 1
ATOM 827 O O . LEU A 1 101 ? 6.489 -0.768 -5.862 1.00 91.69 101 LEU A O 1
ATOM 831 N N . ALA A 1 102 ? 6.784 -2.016 -4.024 1.00 90.19 102 ALA A N 1
ATOM 832 C CA . ALA A 1 102 ? 8.184 -2.320 -4.311 1.00 90.19 102 ALA A CA 1
ATOM 833 C C . ALA A 1 102 ? 8.339 -3.113 -5.623 1.00 90.19 102 ALA A C 1
ATOM 835 O O . ALA A 1 102 ? 9.230 -2.816 -6.418 1.00 90.19 102 ALA A O 1
ATOM 836 N N . GLY A 1 103 ? 7.447 -4.078 -5.881 1.00 90.81 103 GLY A N 1
ATOM 837 C CA . GLY A 1 103 ? 7.405 -4.813 -7.149 1.00 90.81 103 GLY A CA 1
ATOM 838 C C . GLY A 1 103 ? 7.067 -3.932 -8.347 1.00 90.81 103 GLY A C 1
ATOM 839 O O . GLY A 1 103 ? 7.740 -4.021 -9.373 1.00 90.81 103 GLY A O 1
ATOM 840 N N . TRP A 1 104 ? 6.093 -3.034 -8.203 1.00 92.38 104 TRP A N 1
ATOM 841 C CA . TRP A 1 104 ? 5.738 -2.073 -9.246 1.00 92.38 104 TRP A CA 1
ATOM 842 C C . TRP A 1 104 ? 6.905 -1.130 -9.567 1.00 92.38 104 TRP A C 1
ATOM 844 O O . TRP A 1 104 ? 7.247 -0.944 -10.736 1.00 92.38 104 TRP A O 1
ATOM 854 N N . SER A 1 105 ? 7.567 -0.588 -8.542 1.00 89.88 105 SER A N 1
ATOM 855 C CA . SER A 1 105 ? 8.740 0.276 -8.706 1.00 89.88 105 SER A CA 1
ATOM 856 C C . SER A 1 105 ? 9.875 -0.454 -9.426 1.00 89.88 105 SER A C 1
ATOM 858 O O . SER A 1 105 ? 10.454 0.075 -10.373 1.00 89.88 105 SER A O 1
ATOM 860 N N . TRP A 1 106 ? 10.158 -1.696 -9.025 1.00 89.56 106 TRP A N 1
ATOM 861 C CA . TRP A 1 106 ? 11.165 -2.542 -9.665 1.00 89.56 106 TRP A CA 1
ATOM 862 C C . TRP A 1 106 ? 10.871 -2.779 -11.151 1.00 89.56 106 TRP A C 1
ATOM 864 O O . TRP A 1 106 ? 11.741 -2.576 -11.997 1.00 89.56 106 TRP A O 1
ATOM 874 N N . LEU A 1 107 ? 9.640 -3.175 -11.484 1.00 91.38 107 LEU A N 1
ATOM 875 C CA . LEU A 1 107 ? 9.240 -3.438 -12.867 1.00 91.38 107 LEU A CA 1
ATOM 876 C C . LEU A 1 107 ? 9.220 -2.165 -13.716 1.00 91.38 107 LEU A C 1
ATOM 878 O O . LEU A 1 107 ? 9.589 -2.212 -14.887 1.00 91.38 107 LEU A O 1
ATOM 882 N N . THR A 1 108 ? 8.875 -1.022 -13.122 1.00 91.38 108 THR A N 1
ATOM 883 C CA . THR A 1 108 ? 8.972 0.278 -13.798 1.00 91.38 108 THR A CA 1
ATOM 884 C C . THR A 1 108 ? 10.423 0.568 -14.176 1.00 91.38 108 THR A C 1
ATOM 886 O O . THR A 1 108 ? 10.705 0.854 -15.337 1.00 91.38 108 THR A O 1
ATOM 889 N N . MET A 1 109 ? 11.367 0.392 -13.245 1.00 89.25 109 MET A N 1
ATOM 890 C CA . MET A 1 109 ? 12.797 0.549 -13.534 1.00 89.25 109 MET A CA 1
ATOM 891 C C . MET A 1 109 ? 13.290 -0.443 -14.596 1.00 89.25 109 MET A C 1
ATOM 893 O O . MET A 1 109 ? 14.039 -0.055 -15.489 1.00 89.25 109 MET A O 1
ATOM 897 N N . LYS A 1 110 ? 12.836 -1.704 -14.548 1.00 89.88 110 LYS A N 1
ATOM 898 C CA . LYS A 1 110 ? 13.136 -2.721 -15.573 1.00 89.88 110 LYS A CA 1
ATOM 899 C C . LYS A 1 110 ? 12.678 -2.259 -16.965 1.00 89.88 110 LYS A C 1
ATOM 901 O O . LYS A 1 110 ? 13.450 -2.354 -17.918 1.00 89.88 110 LYS A O 1
ATOM 906 N N . CYS A 1 111 ? 11.470 -1.699 -17.076 1.00 90.94 111 CYS A N 1
ATOM 907 C CA . CYS A 1 111 ? 10.960 -1.130 -18.328 1.00 90.94 111 CYS A CA 1
ATOM 908 C C . CYS A 1 111 ? 11.830 0.034 -18.819 1.00 90.94 111 CYS A C 1
ATOM 910 O O . CYS A 1 111 ? 12.194 0.064 -19.991 1.00 90.94 111 CYS A O 1
ATOM 912 N N . LEU A 1 112 ? 12.201 0.962 -17.931 1.00 88.88 112 LEU A N 1
ATOM 913 C CA . LEU A 1 112 ? 13.033 2.121 -18.280 1.00 88.88 112 LEU A CA 1
ATOM 914 C C . LEU A 1 112 ? 14.417 1.713 -18.798 1.00 88.88 112 LEU A C 1
ATOM 916 O O . LEU A 1 112 ? 14.876 2.252 -19.798 1.00 88.88 112 LEU A O 1
ATOM 920 N N . ILE A 1 113 ? 15.055 0.721 -18.171 1.00 87.81 113 ILE A N 1
ATOM 921 C CA . ILE A 1 113 ? 16.374 0.216 -18.587 1.00 87.81 113 ILE A CA 1
ATOM 922 C C . ILE A 1 113 ? 16.325 -0.424 -19.984 1.00 87.81 113 ILE A C 1
ATOM 924 O O . ILE A 1 113 ? 17.284 -0.316 -20.748 1.00 87.81 113 ILE A O 1
ATOM 928 N N . HIS A 1 114 ? 15.233 -1.115 -20.324 1.00 88.31 114 HIS A N 1
ATOM 929 C CA . HIS A 1 114 ? 15.088 -1.787 -21.620 1.00 88.31 114 HIS A CA 1
ATOM 930 C C . HIS A 1 114 ? 14.504 -0.895 -22.720 1.00 88.31 114 HIS A C 1
ATOM 932 O O . HIS A 1 114 ? 14.599 -1.251 -23.899 1.00 88.31 114 HIS A O 1
ATOM 938 N N . HIS A 1 115 ? 13.948 0.265 -22.365 1.00 85.25 115 HIS A N 1
ATOM 939 C CA . HIS A 1 115 ? 13.362 1.200 -23.315 1.00 85.25 115 HIS A CA 1
ATOM 940 C C . HIS A 1 115 ? 14.392 1.630 -24.375 1.00 85.25 115 HIS A C 1
ATOM 942 O O . HIS A 1 115 ? 15.463 2.145 -24.062 1.00 85.25 115 HIS A O 1
ATOM 948 N N . GLY A 1 116 ? 14.088 1.385 -25.653 1.00 79.31 116 GLY A N 1
ATOM 949 C CA . GLY A 1 116 ? 14.960 1.713 -26.790 1.00 79.31 116 GLY A CA 1
ATOM 950 C C . GLY A 1 116 ? 16.195 0.815 -26.979 1.00 79.31 116 GLY A C 1
ATOM 951 O O . GLY A 1 116 ? 16.785 0.840 -28.057 1.00 79.31 116 GLY A O 1
ATOM 952 N N . ALA A 1 117 ? 16.566 0.001 -25.986 1.00 83.56 117 ALA A N 1
ATOM 953 C CA . ALA A 1 117 ? 17.720 -0.900 -26.049 1.00 83.56 117 ALA A CA 1
ATOM 954 C C . ALA A 1 117 ? 17.350 -2.330 -26.485 1.00 83.56 117 ALA A C 1
ATOM 956 O O . ALA A 1 117 ? 18.098 -2.955 -27.236 1.00 83.56 117 ALA A O 1
ATOM 957 N N . ASP A 1 118 ? 16.211 -2.853 -26.019 1.00 89.31 118 ASP A N 1
ATOM 958 C CA . ASP A 1 118 ? 15.762 -4.223 -26.293 1.00 89.31 118 ASP A CA 1
ATOM 959 C C . ASP A 1 118 ? 14.226 -4.287 -26.306 1.00 89.31 118 ASP A C 1
ATOM 961 O O . ASP A 1 118 ? 13.579 -4.325 -25.259 1.00 89.31 118 ASP A O 1
ATOM 965 N N . GLY A 1 119 ? 13.636 -4.269 -27.506 1.00 87.88 119 GLY A N 1
ATOM 966 C CA . GLY A 1 119 ? 12.181 -4.221 -27.682 1.00 87.88 119 GLY A CA 1
ATOM 967 C C . GLY A 1 119 ? 11.447 -5.464 -27.170 1.00 87.88 119 GLY A C 1
ATOM 968 O O . GLY A 1 119 ? 10.314 -5.345 -26.707 1.00 87.88 119 GLY A O 1
ATOM 969 N N . GLU A 1 120 ? 12.082 -6.639 -27.206 1.00 90.75 120 GLU A N 1
ATOM 970 C CA . GLU A 1 120 ? 11.478 -7.878 -26.703 1.00 90.75 120 GLU A CA 1
ATOM 971 C C . GLU A 1 120 ? 11.431 -7.868 -25.174 1.00 90.75 120 GLU A C 1
ATOM 973 O O . GLU A 1 120 ? 10.363 -8.066 -24.589 1.00 90.75 120 GLU A O 1
ATOM 978 N N . LYS A 1 121 ? 12.552 -7.541 -24.515 1.00 89.69 121 LYS A N 1
ATOM 979 C CA . LYS A 1 121 ? 12.584 -7.420 -23.046 1.00 89.69 121 LYS A CA 1
ATOM 980 C C . LYS A 1 121 ? 11.718 -6.279 -22.532 1.00 89.69 121 LYS A C 1
ATOM 982 O O . LYS A 1 121 ? 11.159 -6.378 -21.439 1.00 89.69 121 LYS A O 1
ATOM 987 N N . TYR A 1 122 ? 11.612 -5.196 -23.296 1.00 89.00 122 TYR A N 1
ATOM 988 C CA . TYR A 1 122 ? 10.711 -4.101 -22.979 1.00 89.00 122 TYR A CA 1
ATOM 989 C C . TYR A 1 122 ? 9.253 -4.573 -22.973 1.00 89.00 122 TYR A C 1
ATOM 991 O O . TYR A 1 122 ? 8.568 -4.408 -21.968 1.00 89.00 122 TYR A O 1
ATOM 999 N N . ALA A 1 123 ? 8.805 -5.246 -24.039 1.00 89.75 123 ALA A N 1
ATOM 1000 C CA . ALA A 1 123 ? 7.444 -5.775 -24.127 1.00 89.75 123 ALA A CA 1
ATOM 1001 C C . ALA A 1 123 ? 7.122 -6.780 -23.005 1.00 89.75 123 ALA A C 1
ATOM 1003 O O . ALA A 1 123 ? 6.040 -6.722 -22.419 1.00 89.75 123 ALA A O 1
ATOM 1004 N N . GLU A 1 124 ? 8.064 -7.667 -22.668 1.00 90.88 124 GLU A N 1
ATOM 1005 C CA . GLU A 1 124 ? 7.934 -8.594 -21.536 1.00 90.88 124 GLU A CA 1
ATOM 1006 C C . GLU A 1 124 ? 7.779 -7.844 -20.204 1.00 90.88 124 GLU A C 1
ATOM 1008 O O . GLU A 1 124 ? 6.860 -8.118 -19.431 1.00 90.88 124 GLU A O 1
ATOM 1013 N N . SER A 1 125 ? 8.637 -6.851 -19.954 1.00 91.12 125 SER A N 1
ATOM 1014 C CA . SER A 1 125 ? 8.621 -6.065 -18.714 1.00 91.12 125 SER A CA 1
ATOM 1015 C C . SER A 1 125 ? 7.339 -5.247 -18.566 1.00 91.12 125 SER A C 1
ATOM 1017 O O . SER A 1 125 ? 6.803 -5.150 -17.463 1.00 91.12 125 SER A O 1
ATOM 1019 N N . THR A 1 126 ? 6.815 -4.699 -19.664 1.00 92.00 126 THR A N 1
ATOM 1020 C CA . THR A 1 126 ? 5.542 -3.968 -19.670 1.00 92.00 126 THR A CA 1
ATOM 1021 C C . THR A 1 126 ? 4.371 -4.893 -19.336 1.00 92.00 126 THR A C 1
ATOM 1023 O O . THR A 1 126 ? 3.525 -4.535 -18.520 1.00 92.00 126 THR A O 1
ATOM 1026 N N . ALA A 1 127 ? 4.346 -6.114 -19.882 1.00 92.31 127 ALA A N 1
ATOM 1027 C CA . ALA A 1 127 ? 3.314 -7.095 -19.542 1.00 92.31 127 ALA A CA 1
ATOM 1028 C C . ALA A 1 127 ? 3.362 -7.499 -18.054 1.00 92.31 127 ALA A C 1
ATOM 1030 O O . ALA A 1 127 ? 2.321 -7.601 -17.399 1.00 92.31 127 ALA A O 1
ATOM 1031 N N . GLU A 1 128 ? 4.563 -7.685 -17.496 1.00 91.88 128 GLU A N 1
ATOM 1032 C CA . GLU A 1 128 ? 4.749 -7.917 -16.058 1.00 91.88 128 GLU A CA 1
ATOM 1033 C C . GLU A 1 128 ? 4.293 -6.712 -15.220 1.00 91.88 128 GLU A C 1
ATOM 1035 O O . GLU A 1 128 ? 3.658 -6.888 -14.176 1.00 91.88 128 GLU A O 1
ATOM 1040 N N . LEU A 1 129 ? 4.591 -5.488 -15.668 1.00 92.69 129 LEU A N 1
ATOM 1041 C CA . LEU A 1 129 ? 4.207 -4.248 -14.993 1.00 92.69 129 LEU A CA 1
ATOM 1042 C C . LEU A 1 129 ? 2.682 -4.087 -14.929 1.00 92.69 129 LEU A C 1
ATOM 1044 O O . LEU A 1 129 ? 2.153 -3.774 -13.861 1.00 92.69 129 LEU A O 1
ATOM 1048 N N . ASP A 1 130 ? 1.973 -4.369 -16.023 1.00 91.94 130 ASP A N 1
ATOM 1049 C CA . ASP A 1 130 ? 0.506 -4.341 -16.081 1.00 91.94 130 ASP A CA 1
ATOM 1050 C C . ASP A 1 130 ? -0.122 -5.357 -15.116 1.00 91.94 130 ASP A C 1
ATOM 1052 O O . ASP A 1 130 ? -1.084 -5.058 -14.396 1.00 91.94 130 ASP A O 1
ATOM 1056 N N . GLN A 1 131 ? 0.447 -6.564 -15.048 1.00 91.00 131 GLN A N 1
ATOM 1057 C CA . GLN A 1 131 ? 0.011 -7.587 -14.100 1.00 91.00 131 GLN A CA 1
ATOM 1058 C C . GLN A 1 131 ? 0.262 -7.154 -12.647 1.00 91.00 131 GLN A C 1
ATOM 1060 O O . GLN A 1 131 ? -0.624 -7.284 -11.796 1.00 91.00 131 GLN A O 1
ATOM 1065 N N . CYS A 1 132 ? 1.440 -6.597 -12.363 1.00 92.50 132 CYS A N 1
ATOM 1066 C CA . CYS A 1 132 ? 1.796 -6.087 -11.042 1.00 92.50 132 CYS A CA 1
ATOM 1067 C C . CYS A 1 132 ? 0.890 -4.933 -10.609 1.00 92.50 132 CYS A C 1
ATOM 1069 O O . CYS A 1 132 ? 0.455 -4.873 -9.453 1.00 92.50 132 CYS A O 1
ATOM 1071 N N . TYR A 1 133 ? 0.534 -4.055 -11.544 1.00 91.50 133 TYR A N 1
ATOM 1072 C CA . TYR A 1 133 ? -0.432 -2.993 -11.320 1.00 91.50 133 TYR A CA 1
ATOM 1073 C C . TYR A 1 133 ? -1.802 -3.554 -10.909 1.00 91.50 133 TYR A C 1
ATOM 1075 O O . TYR A 1 133 ? -2.352 -3.149 -9.879 1.00 91.50 133 TYR A O 1
ATOM 1083 N N . ALA A 1 134 ? -2.331 -4.529 -11.655 1.00 92.00 134 ALA A N 1
ATOM 1084 C CA . ALA A 1 134 ? -3.607 -5.163 -11.328 1.00 92.00 134 ALA A CA 1
ATOM 1085 C C . ALA A 1 134 ? -3.585 -5.804 -9.926 1.00 92.00 134 ALA A C 1
ATOM 1087 O O . ALA A 1 134 ? -4.531 -5.634 -9.151 1.00 92.00 134 ALA A O 1
ATOM 1088 N N . GLY A 1 135 ? -2.486 -6.479 -9.573 1.00 92.50 135 GLY A N 1
ATOM 1089 C CA . GLY A 1 135 ? -2.273 -7.035 -8.236 1.00 92.50 135 GLY A CA 1
ATOM 1090 C C . GLY A 1 135 ? -2.249 -5.958 -7.147 1.00 92.50 135 GLY A C 1
ATOM 1091 O O . GLY A 1 135 ? -2.987 -6.053 -6.165 1.00 92.50 135 GLY A O 1
ATOM 1092 N N . THR A 1 136 ? -1.466 -4.896 -7.347 1.00 94.00 136 THR A N 1
ATOM 1093 C CA . THR A 1 136 ? -1.357 -3.760 -6.416 1.00 94.00 136 THR A CA 1
ATOM 1094 C C . THR A 1 136 ? -2.720 -3.118 -6.163 1.00 94.00 136 THR A C 1
ATOM 1096 O O . THR A 1 136 ? -3.100 -2.891 -5.012 1.00 94.00 136 THR A O 1
ATOM 1099 N N . TRP A 1 137 ? -3.502 -2.902 -7.223 1.00 93.88 137 TRP A N 1
ATOM 1100 C CA . TRP A 1 137 ? -4.850 -2.346 -7.138 1.00 93.88 137 TRP A CA 1
ATOM 1101 C C . TRP A 1 137 ? -5.810 -3.227 -6.331 1.00 93.88 137 TRP A C 1
ATOM 1103 O O . TRP A 1 137 ? -6.567 -2.730 -5.490 1.00 93.88 137 TRP A O 1
ATOM 1113 N N . GLU A 1 138 ? -5.771 -4.545 -6.535 1.00 94.88 138 GLU A N 1
ATOM 1114 C CA . GLU A 1 138 ? -6.580 -5.477 -5.750 1.00 94.88 138 GLU A CA 1
ATOM 1115 C C . GLU A 1 138 ? -6.199 -5.457 -4.263 1.00 94.88 138 GLU A C 1
ATOM 1117 O O . GLU A 1 138 ? -7.084 -5.490 -3.401 1.00 94.88 138 GLU A O 1
ATOM 1122 N N . VAL A 1 139 ? -4.909 -5.325 -3.933 1.00 95.81 139 VAL A N 1
ATOM 1123 C CA . VAL A 1 139 ? -4.472 -5.160 -2.538 1.00 95.81 139 VAL A CA 1
ATOM 1124 C C . VAL A 1 139 ? -4.999 -3.851 -1.953 1.00 95.81 139 VAL A C 1
ATOM 1126 O O . VAL A 1 139 ? -5.555 -3.859 -0.852 1.00 95.81 139 VAL A O 1
ATOM 1129 N N . SER A 1 140 ? -4.910 -2.739 -2.690 1.00 96.38 140 SER A N 1
ATOM 1130 C CA . SER A 1 140 ? -5.446 -1.443 -2.258 1.00 96.38 140 SER A CA 1
ATOM 1131 C C . SER A 1 140 ? -6.954 -1.499 -1.987 1.00 96.38 140 SER A C 1
ATOM 1133 O O . SER A 1 140 ? -7.424 -0.945 -0.984 1.00 96.38 140 SER A O 1
ATOM 1135 N N . LYS A 1 141 ? -7.726 -2.211 -2.820 1.00 96.00 141 LYS A N 1
ATOM 1136 C CA . LYS A 1 1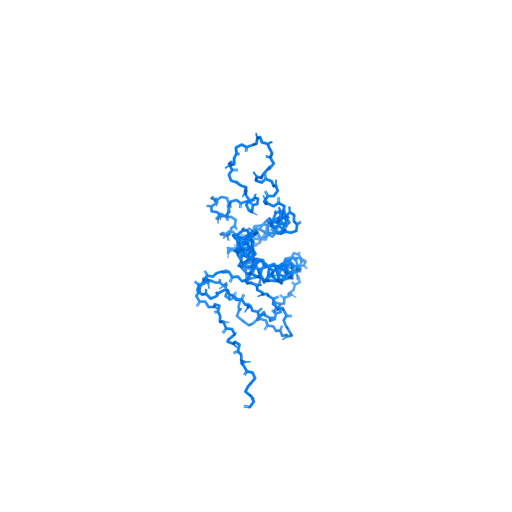41 ? -9.160 -2.458 -2.583 1.00 96.00 141 LYS A CA 1
ATOM 1137 C C . LYS A 1 141 ? -9.402 -3.267 -1.317 1.00 96.00 141 LYS A C 1
ATOM 1139 O O . LYS A 1 141 ? -10.258 -2.895 -0.509 1.00 96.00 141 LYS A O 1
ATOM 1144 N N . GLU A 1 142 ? -8.680 -4.372 -1.139 1.00 96.62 142 GLU A N 1
ATOM 1145 C CA . GLU A 1 142 ? -8.844 -5.231 0.033 1.00 96.62 142 GLU A CA 1
ATOM 1146 C C . GLU A 1 142 ? -8.507 -4.485 1.322 1.00 96.62 142 GLU A C 1
ATOM 1148 O O . GLU A 1 142 ? -9.327 -4.514 2.246 1.00 96.62 142 GLU A O 1
ATOM 1153 N N . LEU A 1 143 ? -7.385 -3.757 1.349 1.00 97.62 143 LEU A N 1
ATOM 1154 C CA . LEU A 1 143 ? -6.958 -2.926 2.475 1.00 97.62 143 LEU A CA 1
ATOM 1155 C C . LEU A 1 143 ? -7.983 -1.834 2.787 1.00 97.62 143 LEU A C 1
ATOM 1157 O O . LEU A 1 143 ? -8.427 -1.712 3.928 1.00 97.62 143 LEU A O 1
ATOM 1161 N N . THR A 1 144 ? -8.447 -1.102 1.770 1.00 97.81 144 THR A N 1
ATOM 1162 C CA . THR A 1 144 ? -9.483 -0.070 1.935 1.00 97.81 144 THR A CA 1
ATOM 1163 C C . THR A 1 144 ? -10.749 -0.648 2.556 1.00 97.81 144 THR A C 1
ATOM 1165 O O . THR A 1 144 ? -11.315 -0.082 3.493 1.00 97.81 144 THR A O 1
ATOM 1168 N N . ALA A 1 145 ? -11.221 -1.783 2.045 1.00 97.31 145 ALA A N 1
ATOM 1169 C CA . ALA A 1 145 ? -12.436 -2.394 2.554 1.00 97.31 145 ALA A CA 1
ATOM 1170 C C . ALA A 1 145 ? -12.233 -3.035 3.945 1.00 97.31 145 ALA A C 1
ATOM 1172 O O . ALA A 1 145 ? -13.196 -3.111 4.706 1.00 97.31 145 ALA A O 1
ATOM 1173 N N . GLN A 1 146 ? -11.013 -3.453 4.313 1.00 97.56 146 GLN A N 1
ATOM 1174 C CA . GLN A 1 146 ? -10.690 -3.931 5.663 1.00 97.56 146 GLN A CA 1
ATOM 1175 C C . GLN A 1 146 ? -10.735 -2.770 6.659 1.00 97.56 146 GLN A C 1
ATOM 1177 O O . GLN A 1 146 ? -11.484 -2.834 7.632 1.00 97.56 146 GLN A O 1
ATOM 1182 N N . VAL A 1 147 ? -10.042 -1.671 6.351 1.00 97.69 147 VAL A N 1
ATOM 1183 C CA . VAL A 1 147 ? -10.060 -0.441 7.152 1.00 97.69 147 VAL A CA 1
ATOM 1184 C C . VAL A 1 147 ? -11.494 0.061 7.350 1.00 97.69 147 VAL A C 1
ATOM 1186 O O . VAL A 1 147 ? -11.918 0.311 8.476 1.00 97.69 147 VAL A O 1
ATOM 1189 N N . ARG A 1 148 ? -12.290 0.146 6.275 1.00 97.19 148 ARG A N 1
ATOM 1190 C CA . ARG A 1 148 ? -13.700 0.572 6.359 1.00 97.19 148 ARG A CA 1
ATOM 1191 C C . ARG A 1 148 ? -14.556 -0.368 7.206 1.00 97.19 148 ARG A C 1
ATOM 1193 O O . ARG A 1 148 ? -15.433 0.105 7.925 1.00 97.19 148 ARG A O 1
ATOM 1200 N N . ALA A 1 149 ? -14.339 -1.681 7.112 1.00 96.75 149 ALA A N 1
ATOM 1201 C CA . ALA A 1 149 ? -15.061 -2.647 7.933 1.00 96.75 149 ALA A CA 1
ATOM 1202 C C . ALA A 1 149 ? -14.747 -2.433 9.417 1.00 96.75 149 ALA A C 1
ATOM 1204 O O . ALA A 1 149 ? -15.671 -2.347 10.223 1.00 96.75 149 ALA A O 1
ATOM 1205 N N . GLU A 1 150 ? -13.475 -2.264 9.765 1.00 95.62 150 GLU A N 1
ATOM 1206 C CA . GLU A 1 150 ? -13.060 -2.061 11.150 1.00 95.62 150 GLU A CA 1
ATOM 1207 C C . GLU A 1 150 ? -13.534 -0.731 11.731 1.00 95.62 150 GLU A C 1
ATOM 1209 O O . GLU A 1 150 ? -14.034 -0.725 12.853 1.00 95.62 150 GLU A O 1
ATOM 1214 N N . LEU A 1 151 ? -13.480 0.364 10.963 1.00 94.38 151 LEU A N 1
ATOM 1215 C CA . LEU A 1 151 ? -14.067 1.655 11.354 1.00 94.38 151 LEU A CA 1
ATOM 1216 C C . LEU A 1 151 ? -15.583 1.562 11.596 1.00 94.38 151 LEU A C 1
ATOM 1218 O O . LEU A 1 151 ? -16.128 2.294 12.416 1.00 94.38 151 LEU A O 1
ATOM 1222 N N . ALA A 1 152 ? -16.264 0.639 10.912 1.00 94.50 152 ALA A N 1
ATOM 1223 C CA . ALA A 1 152 ? -17.675 0.326 11.123 1.00 94.50 152 ALA A CA 1
ATOM 1224 C C . ALA A 1 152 ? -17.910 -0.765 12.188 1.00 94.50 152 ALA A C 1
ATOM 1226 O O . ALA A 1 152 ? -19.023 -1.286 12.286 1.00 94.50 152 ALA A O 1
ATOM 1227 N N . PHE A 1 153 ? -16.879 -1.148 12.950 1.00 93.06 153 PHE A N 1
ATOM 1228 C CA . PHE A 1 153 ? -16.902 -2.219 13.953 1.00 93.06 153 PHE A CA 1
ATOM 1229 C C . PHE A 1 153 ? -17.331 -3.592 13.401 1.00 93.06 153 PHE A C 1
ATOM 1231 O O . PHE A 1 153 ? -17.853 -4.443 14.125 1.00 93.06 153 PHE A O 1
ATOM 1238 N N . LYS A 1 154 ? -17.104 -3.837 12.107 1.00 94.75 154 LYS A N 1
ATOM 1239 C CA . LYS A 1 154 ? -17.394 -5.108 11.435 1.00 94.75 154 LYS A CA 1
ATOM 1240 C C . LYS A 1 154 ? -16.149 -5.981 11.390 1.00 94.75 154 LYS A C 1
ATOM 1242 O O . LYS A 1 154 ? -15.073 -5.541 10.997 1.00 94.75 154 LYS A O 1
ATOM 1247 N N . LYS A 1 155 ? -16.319 -7.261 11.720 1.00 89.81 155 LYS A N 1
ATOM 1248 C CA . LYS A 1 155 ? -15.269 -8.265 11.533 1.00 89.81 155 LYS A CA 1
ATOM 1249 C C . LYS A 1 155 ? -15.202 -8.670 10.066 1.00 89.81 155 LYS A C 1
ATOM 1251 O O . LYS A 1 155 ? -16.211 -9.070 9.487 1.00 89.81 155 LYS A O 1
ATOM 1256 N N . ARG A 1 156 ? -14.005 -8.622 9.493 1.00 93.19 156 ARG A N 1
ATOM 1257 C CA . ARG A 1 156 ? -13.715 -9.119 8.151 1.00 93.19 156 ARG A CA 1
ATOM 1258 C C . ARG A 1 156 ? -12.414 -9.903 8.197 1.00 93.19 156 ARG A C 1
ATOM 1260 O O . ARG A 1 156 ? -11.461 -9.478 8.837 1.00 93.19 156 ARG A O 1
ATOM 1267 N N . SER A 1 157 ? -12.404 -11.062 7.548 1.00 91.81 157 SER A N 1
ATOM 1268 C CA . SER A 1 157 ? -11.198 -11.867 7.382 1.00 91.81 157 SER A CA 1
ATOM 1269 C C . SER A 1 157 ? -10.551 -11.586 6.034 1.00 91.81 157 SER A C 1
ATOM 1271 O O . SER A 1 157 ? -11.259 -11.492 5.027 1.00 91.81 157 SER A O 1
ATOM 1273 N N . VAL A 1 158 ? -9.221 -11.578 5.997 1.00 93.06 158 VAL A N 1
ATOM 1274 C CA . VAL A 1 158 ? -8.456 -11.487 4.750 1.00 93.06 158 VAL A CA 1
ATOM 1275 C C . VAL A 1 158 ? -8.666 -12.749 3.903 1.00 93.06 158 VAL A C 1
ATOM 1277 O O . VAL A 1 158 ? -8.581 -13.879 4.404 1.00 93.06 158 VAL A O 1
ATOM 1280 N N . ARG A 1 159 ? -8.973 -12.560 2.614 1.00 92.19 159 ARG A N 1
ATOM 1281 C CA . ARG A 1 159 ? -9.064 -13.651 1.628 1.00 92.19 159 ARG A CA 1
ATOM 1282 C C . ARG A 1 159 ? -7.696 -14.309 1.456 1.00 92.19 159 ARG A C 1
ATOM 1284 O O . ARG A 1 159 ? -6.678 -13.653 1.624 1.00 92.19 159 ARG A O 1
ATOM 1291 N N . ARG A 1 160 ? -7.658 -15.601 1.124 1.00 92.19 160 ARG A N 1
ATOM 1292 C CA . ARG A 1 160 ? -6.388 -16.306 0.888 1.00 92.19 160 ARG A CA 1
ATOM 1293 C C . ARG A 1 160 ? -5.603 -15.597 -0.221 1.00 92.19 160 ARG A C 1
ATOM 1295 O O . ARG A 1 160 ? -6.155 -15.363 -1.293 1.00 92.19 160 ARG A O 1
ATOM 1302 N N . VAL A 1 161 ? -4.332 -15.305 0.041 1.00 91.25 161 VAL A N 1
ATOM 1303 C CA . VAL A 1 161 ? -3.450 -14.588 -0.885 1.00 91.25 161 VAL A CA 1
ATOM 1304 C C . VAL A 1 161 ? -2.454 -15.559 -1.509 1.00 91.25 161 VAL A C 1
ATOM 1306 O O . VAL A 1 161 ? -1.893 -16.417 -0.825 1.00 91.25 161 VAL A O 1
ATOM 1309 N N . VAL A 1 162 ? -2.247 -15.427 -2.815 1.00 90.44 162 VAL A N 1
ATOM 1310 C CA . VAL A 1 162 ? -1.134 -16.029 -3.552 1.00 90.44 162 VAL A CA 1
ATOM 1311 C C . VAL A 1 162 ? -0.302 -14.885 -4.113 1.00 90.44 162 VAL A C 1
ATOM 1313 O O . VAL A 1 162 ? -0.863 -13.971 -4.714 1.00 90.44 162 VAL A O 1
ATOM 1316 N N . VAL A 1 163 ? 1.008 -14.931 -3.884 1.00 90.00 163 VAL A N 1
ATOM 1317 C CA . VAL A 1 163 ? 1.952 -13.901 -4.325 1.00 90.00 163 VAL A CA 1
ATOM 1318 C C . VAL A 1 163 ? 3.000 -14.508 -5.246 1.00 90.00 163 VAL A C 1
ATOM 1320 O O . VAL A 1 163 ? 3.425 -15.646 -5.032 1.00 90.00 163 VAL A O 1
ATOM 1323 N N . THR A 1 164 ? 3.427 -13.731 -6.233 1.00 88.81 164 THR A N 1
ATOM 1324 C CA . THR A 1 164 ? 4.614 -14.004 -7.049 1.00 88.81 164 THR A CA 1
ATOM 1325 C C . THR A 1 164 ? 5.652 -12.935 -6.739 1.00 88.81 164 THR A C 1
ATOM 1327 O O . THR A 1 164 ? 5.303 -11.770 -6.564 1.00 88.81 164 THR A O 1
ATOM 1330 N N . ALA A 1 165 ? 6.917 -13.329 -6.641 1.00 82.44 165 ALA A N 1
ATOM 1331 C CA . ALA A 1 165 ? 8.028 -12.440 -6.325 1.00 82.44 165 ALA A CA 1
ATOM 1332 C C . ALA A 1 165 ? 9.161 -12.630 -7.342 1.00 82.44 165 ALA A C 1
ATOM 1334 O O . ALA A 1 165 ? 9.297 -13.742 -7.867 1.00 82.44 165 ALA A O 1
ATOM 1335 N N . PRO A 1 166 ? 9.980 -11.597 -7.610 1.00 76.50 166 PRO A N 1
ATOM 1336 C CA . PRO A 1 166 ? 11.165 -11.752 -8.440 1.00 76.50 166 PRO A CA 1
ATOM 1337 C C . PRO A 1 166 ? 12.162 -12.701 -7.772 1.00 76.50 166 PRO A C 1
ATOM 1339 O O . PRO A 1 166 ? 12.334 -12.689 -6.550 1.00 76.50 166 PRO A O 1
ATOM 1342 N N . GLU A 1 167 ? 12.859 -13.504 -8.572 1.00 70.75 167 GLU A N 1
ATOM 1343 C CA . GLU A 1 167 ? 13.928 -14.356 -8.060 1.00 70.75 167 GLU A CA 1
ATOM 1344 C C . GLU A 1 167 ? 15.049 -13.496 -7.449 1.00 70.75 167 GLU A C 1
ATOM 1346 O O . GLU A 1 167 ? 15.501 -12.520 -8.043 1.00 70.75 167 GLU A O 1
ATOM 1351 N N . GLY A 1 168 ? 15.467 -13.826 -6.224 1.00 63.38 168 GLY A N 1
ATOM 1352 C CA . GLY A 1 168 ? 16.544 -13.120 -5.523 1.00 63.38 168 GLY A CA 1
ATOM 1353 C C . GLY A 1 168 ? 16.179 -11.758 -4.917 1.00 63.38 168 GLY A C 1
ATOM 1354 O O . GLY A 1 168 ? 16.982 -11.230 -4.149 1.00 63.38 168 GLY A O 1
ATOM 1355 N N . PHE A 1 169 ? 14.987 -11.204 -5.174 1.00 61.56 169 PHE A N 1
ATOM 1356 C CA . PHE A 1 169 ? 14.577 -9.917 -4.601 1.00 61.56 169 PHE A CA 1
ATOM 1357 C C . PHE A 1 169 ? 13.642 -10.105 -3.402 1.00 61.56 169 PHE A C 1
ATOM 1359 O O . PHE A 1 169 ? 12.427 -10.282 -3.522 1.00 61.56 169 PHE A O 1
ATOM 1366 N N . LEU A 1 170 ? 14.235 -10.077 -2.209 1.00 61.34 170 LEU A N 1
ATOM 1367 C CA . LEU A 1 170 ? 13.544 -10.316 -0.948 1.00 61.34 170 LEU A CA 1
ATOM 1368 C C . LEU A 1 170 ? 12.726 -9.081 -0.533 1.00 61.34 170 LEU A C 1
ATOM 1370 O O . LEU A 1 170 ? 13.237 -8.179 0.122 1.00 61.34 170 LEU A O 1
ATOM 1374 N N . GLY A 1 171 ? 11.444 -9.048 -0.905 1.00 72.12 171 GLY A N 1
ATOM 1375 C CA . GLY A 1 171 ? 10.491 -8.029 -0.439 1.00 72.12 171 GLY A CA 1
ATOM 1376 C C . GLY A 1 171 ? 9.601 -7.419 -1.521 1.00 72.12 171 GLY A C 1
ATOM 1377 O O . GLY A 1 171 ? 8.590 -6.813 -1.182 1.00 72.12 171 GLY A O 1
ATOM 1378 N N . ALA A 1 172 ? 9.920 -7.616 -2.803 1.00 84.81 172 ALA A N 1
ATOM 1379 C CA . ALA A 1 172 ? 9.054 -7.206 -3.906 1.00 84.81 172 ALA A CA 1
ATOM 1380 C C . ALA A 1 172 ? 8.043 -8.301 -4.254 1.00 84.81 172 ALA A C 1
ATOM 1382 O O . ALA A 1 172 ? 8.362 -9.491 -4.259 1.00 84.81 172 ALA A O 1
ATOM 1383 N N . VAL A 1 173 ? 6.831 -7.884 -4.600 1.00 89.44 173 VAL A N 1
ATOM 1384 C CA . VAL A 1 173 ? 5.764 -8.758 -5.082 1.00 89.44 173 VAL A CA 1
ATOM 1385 C C . VAL A 1 173 ? 5.297 -8.247 -6.439 1.00 89.44 173 VAL A C 1
ATOM 1387 O O . VAL A 1 173 ? 4.832 -7.119 -6.556 1.00 89.44 173 VAL A O 1
ATOM 1390 N N . THR A 1 174 ? 5.437 -9.077 -7.470 1.00 89.50 174 THR A N 1
ATOM 1391 C CA . THR A 1 174 ? 5.122 -8.737 -8.868 1.00 89.50 174 THR A CA 1
ATOM 1392 C C . THR A 1 174 ? 3.735 -9.197 -9.301 1.00 89.50 174 THR A C 1
ATOM 1394 O O . THR A 1 174 ? 3.232 -8.741 -10.317 1.00 89.50 174 THR A O 1
ATOM 1397 N N . ASP A 1 175 ? 3.080 -10.068 -8.534 1.00 91.00 175 ASP A N 1
ATOM 1398 C CA . ASP A 1 175 ? 1.680 -10.439 -8.757 1.00 91.00 175 ASP A CA 1
ATOM 1399 C C . ASP A 1 175 ? 1.012 -10.796 -7.430 1.00 91.00 175 ASP A C 1
ATOM 1401 O O . ASP A 1 175 ? 1.615 -11.446 -6.569 1.00 91.00 175 ASP A O 1
ATOM 1405 N N . VAL A 1 176 ? -0.254 -10.409 -7.287 1.00 92.19 176 VAL A N 1
ATOM 1406 C CA . VAL A 1 176 ? -1.085 -10.730 -6.128 1.00 92.19 176 VAL A CA 1
ATOM 1407 C C . VAL A 1 176 ? -2.445 -11.218 -6.589 1.00 92.19 176 VAL A C 1
ATOM 1409 O O . VAL A 1 176 ? -3.185 -10.516 -7.273 1.00 92.19 176 VAL A O 1
ATOM 1412 N N . LYS A 1 177 ? -2.825 -12.409 -6.124 1.00 93.00 177 LYS A N 1
ATOM 1413 C CA . LYS A 1 177 ? -4.131 -13.011 -6.398 1.00 93.00 177 LYS A CA 1
ATOM 1414 C C . LYS A 1 177 ? -4.851 -13.356 -5.104 1.00 93.00 177 LYS A C 1
ATOM 1416 O O . LYS A 1 177 ? -4.391 -14.178 -4.309 1.00 93.00 177 LYS A O 1
ATOM 1421 N N . PHE A 1 178 ? -6.037 -12.781 -4.930 1.00 92.25 178 PHE A N 1
ATOM 1422 C CA . PHE A 1 178 ? -6.963 -13.175 -3.873 1.00 92.25 178 PHE A CA 1
ATOM 1423 C C . PHE A 1 178 ? -7.818 -14.351 -4.343 1.00 92.25 178 PHE A C 1
ATOM 1425 O O . PHE A 1 178 ? -8.669 -14.213 -5.221 1.00 92.25 178 PHE A O 1
ATOM 1432 N N . VAL A 1 179 ? -7.616 -15.515 -3.732 1.00 92.81 179 VAL A N 1
ATOM 1433 C CA . VAL A 1 179 ? -8.304 -16.761 -4.089 1.00 92.81 179 VAL A CA 1
ATOM 1434 C C . VAL A 1 179 ? -9.346 -17.150 -3.041 1.00 92.81 179 VAL A C 1
ATOM 1436 O O . VAL A 1 179 ? -9.420 -16.592 -1.943 1.00 92.81 179 VAL A O 1
ATOM 1439 N N . LYS A 1 180 ? -10.181 -18.141 -3.373 1.00 90.31 180 LYS A N 1
ATOM 1440 C CA . LYS A 1 180 ? -11.197 -18.662 -2.454 1.00 90.31 180 LYS A CA 1
ATOM 1441 C C . LYS A 1 180 ? -10.542 -19.215 -1.183 1.00 90.31 180 LYS A C 1
ATOM 1443 O O . LYS A 1 180 ? -9.650 -20.061 -1.238 1.00 90.31 180 LYS A O 1
ATOM 1448 N N . GLY A 1 181 ? -11.043 -18.772 -0.034 1.00 91.38 181 GLY A N 1
ATOM 1449 C CA . GLY A 1 181 ? -10.589 -19.201 1.287 1.00 91.38 181 GLY A CA 1
ATOM 1450 C C . GLY A 1 181 ? -10.151 -18.029 2.159 1.00 91.38 181 GLY A C 1
ATOM 1451 O O . GLY A 1 181 ? -10.208 -16.872 1.747 1.00 91.38 181 GLY A O 1
ATOM 1452 N N . ARG A 1 182 ? -9.719 -18.348 3.380 1.00 91.69 182 ARG A N 1
ATOM 1453 C CA . ARG A 1 182 ? -9.216 -17.381 4.359 1.00 91.69 182 ARG A CA 1
ATOM 1454 C C . ARG A 1 182 ? -7.700 -17.484 4.463 1.00 91.69 182 ARG A C 1
ATOM 1456 O O . ARG A 1 182 ? -7.166 -18.595 4.526 1.00 91.69 182 ARG A O 1
ATOM 1463 N N . GLN A 1 183 ? -7.031 -16.339 4.526 1.00 91.62 183 GLN A N 1
ATOM 1464 C CA . GLN A 1 183 ? -5.616 -16.273 4.854 1.00 91.62 183 GLN A CA 1
ATOM 1465 C C . GLN A 1 183 ? -5.413 -16.719 6.306 1.00 91.62 183 GLN A C 1
ATOM 1467 O O . GLN A 1 183 ? -6.018 -16.165 7.224 1.00 91.62 183 GLN A O 1
ATOM 1472 N N . LYS A 1 184 ? -4.616 -17.775 6.503 1.00 87.19 184 LYS A N 1
ATOM 1473 C CA . LYS A 1 184 ? -4.354 -18.343 7.836 1.00 87.19 184 LYS A CA 1
ATOM 1474 C C . LYS A 1 184 ? -3.143 -17.711 8.509 1.00 87.19 184 LYS A C 1
ATOM 1476 O O . LYS A 1 184 ? -3.176 -17.527 9.717 1.00 87.19 184 LYS A O 1
ATOM 1481 N N . ASN A 1 185 ? -2.100 -17.413 7.733 1.00 85.38 185 ASN A N 1
ATOM 1482 C CA . ASN A 1 185 ? -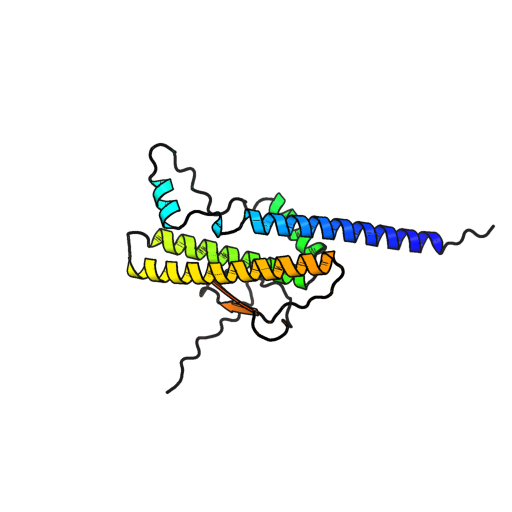0.915 -16.735 8.237 1.00 85.38 185 ASN A CA 1
ATOM 1483 C C . ASN A 1 185 ? -1.017 -15.238 7.921 1.00 85.38 185 ASN A C 1
ATOM 1485 O O . ASN A 1 185 ? -1.012 -14.875 6.744 1.00 85.38 185 ASN A O 1
ATOM 1489 N N . LEU A 1 186 ? -1.148 -14.421 8.965 1.00 86.69 186 LEU A N 1
ATOM 1490 C CA . LEU A 1 186 ? -1.179 -12.957 8.895 1.00 86.69 186 LEU A CA 1
ATOM 1491 C C . LEU A 1 186 ? 0.151 -12.333 9.339 1.00 86.69 186 LEU A C 1
ATOM 1493 O O . LEU A 1 186 ? 0.216 -11.128 9.565 1.00 86.69 186 LEU A O 1
ATOM 1497 N N . GLU A 1 187 ? 1.214 -13.133 9.464 1.00 81.94 187 GLU A N 1
ATOM 1498 C CA . GLU A 1 187 ? 2.557 -12.591 9.631 1.00 81.94 187 GLU A CA 1
ATOM 1499 C C . GLU A 1 187 ? 2.862 -11.635 8.471 1.00 81.94 187 GLU A C 1
ATOM 1501 O O . GLU A 1 187 ? 2.579 -11.971 7.311 1.00 81.94 187 GLU A O 1
ATOM 1506 N N . PRO A 1 188 ? 3.432 -10.451 8.761 1.00 70.75 188 PRO A N 1
ATOM 1507 C CA . PRO A 1 188 ? 3.931 -9.566 7.727 1.00 70.75 188 PRO A CA 1
ATOM 1508 C C . PRO A 1 188 ? 4.817 -10.348 6.763 1.00 70.75 188 PRO A C 1
ATOM 1510 O O . PRO A 1 188 ? 5.605 -11.204 7.184 1.00 70.75 188 PRO A O 1
ATOM 1513 N N . LEU A 1 189 ? 4.715 -10.022 5.476 1.00 68.56 189 LEU A N 1
ATOM 1514 C CA . LEU A 1 189 ? 5.621 -10.498 4.433 1.00 68.56 189 LEU A CA 1
ATOM 1515 C C . LEU A 1 189 ? 6.995 -9.843 4.632 1.00 68.56 189 LEU A C 1
ATOM 1517 O O . LEU A 1 189 ? 7.485 -9.109 3.785 1.00 68.56 189 LEU A O 1
ATOM 1521 N N . SER A 1 190 ? 7.608 -10.050 5.796 1.00 54.66 190 SER A N 1
ATOM 1522 C CA . SER A 1 190 ? 9.019 -9.767 5.979 1.00 54.66 190 SER A CA 1
ATOM 1523 C C . SER A 1 190 ? 9.782 -10.613 4.964 1.00 54.66 190 SER A C 1
ATOM 1525 O O . SER A 1 190 ? 9.373 -11.732 4.634 1.00 54.66 190 SER A O 1
ATOM 1527 N N . ALA A 1 191 ? 10.874 -10.046 4.465 1.00 40.66 191 ALA A N 1
ATOM 1528 C CA . ALA A 1 191 ? 11.770 -10.512 3.410 1.00 40.66 191 ALA A CA 1
ATOM 1529 C C . ALA A 1 191 ? 12.251 -11.989 3.489 1.00 40.66 191 ALA A C 1
ATOM 1531 O O . ALA A 1 191 ? 13.081 -12.402 2.696 1.00 40.66 191 ALA A O 1
ATOM 1532 N N . ALA A 1 192 ? 11.758 -12.824 4.406 1.00 34.00 192 ALA A N 1
ATOM 1533 C CA . ALA A 1 192 ? 12.209 -14.193 4.631 1.00 34.00 192 ALA A CA 1
ATOM 1534 C C . ALA A 1 192 ? 11.268 -15.310 4.126 1.00 34.00 192 ALA A C 1
ATOM 1536 O O . ALA A 1 192 ? 11.679 -16.470 4.143 1.00 34.00 192 ALA A O 1
ATOM 1537 N N . ARG A 1 193 ? 10.020 -15.047 3.698 1.00 41.75 193 ARG A N 1
ATOM 1538 C CA . ARG A 1 193 ? 9.084 -16.138 3.316 1.00 41.75 193 ARG A CA 1
ATOM 1539 C C . ARG A 1 193 ? 8.131 -15.823 2.161 1.00 41.75 193 ARG A C 1
ATOM 1541 O O . ARG A 1 193 ? 6.957 -16.193 2.194 1.00 41.75 193 ARG A O 1
ATOM 1548 N N . LEU A 1 194 ? 8.638 -15.224 1.089 1.00 42.44 194 LEU A N 1
ATOM 1549 C CA . LEU A 1 194 ? 7.966 -15.351 -0.205 1.00 42.44 194 LEU A CA 1
ATOM 1550 C C . LEU A 1 194 ? 8.217 -16.785 -0.689 1.00 42.44 194 LEU A C 1
ATOM 1552 O O . LEU A 1 194 ? 9.269 -17.108 -1.229 1.00 42.44 194 LEU A O 1
ATOM 1556 N N . VAL A 1 195 ? 7.285 -17.693 -0.385 1.00 37.72 195 VAL A N 1
ATOM 1557 C CA . VAL A 1 195 ? 7.303 -19.041 -0.958 1.00 37.72 195 VAL A CA 1
ATOM 1558 C C . VAL A 1 195 ? 7.049 -18.869 -2.449 1.00 37.72 195 VAL A C 1
ATOM 1560 O O . VAL A 1 195 ? 5.898 -18.718 -2.857 1.00 37.72 195 VAL A O 1
ATOM 1563 N N . SER A 1 196 ? 8.115 -18.881 -3.254 1.00 38.50 196 SER A N 1
ATOM 1564 C CA . SER A 1 196 ? 7.997 -19.050 -4.698 1.00 38.50 196 SER A CA 1
ATOM 1565 C C . SER A 1 196 ? 7.171 -20.300 -4.948 1.00 38.50 196 SER A C 1
ATOM 1567 O O . SER A 1 196 ? 7.593 -21.420 -4.641 1.00 38.50 196 SER A O 1
ATOM 1569 N N . VAL A 1 197 ? 5.973 -20.121 -5.499 1.00 38.06 197 VAL A N 1
ATOM 1570 C CA . VAL A 1 197 ? 5.273 -21.225 -6.141 1.00 38.06 197 VAL A CA 1
ATOM 1571 C C . VAL A 1 197 ? 6.127 -21.566 -7.355 1.00 38.06 197 VAL A C 1
ATOM 1573 O O . VAL A 1 197 ? 6.066 -20.879 -8.372 1.00 38.06 197 VAL A O 1
ATOM 1576 N N . LYS A 1 198 ? 6.985 -22.587 -7.216 1.00 35.66 198 LYS A N 1
ATOM 1577 C CA . LYS A 1 198 ? 7.688 -23.188 -8.352 1.00 35.66 198 LYS A CA 1
ATOM 1578 C C . LYS A 1 198 ? 6.656 -23.398 -9.454 1.00 35.66 198 LYS A C 1
ATOM 1580 O O . LYS A 1 198 ? 5.618 -24.010 -9.194 1.00 35.66 198 LYS A O 1
ATOM 1585 N N . HIS A 1 199 ? 6.934 -22.878 -10.647 1.00 34.72 199 HIS A N 1
ATOM 1586 C CA . HIS A 1 199 ? 6.227 -23.279 -11.853 1.00 34.72 199 HIS A CA 1
ATOM 1587 C C . HIS A 1 199 ? 6.276 -24.806 -11.922 1.00 34.72 199 HIS A C 1
ATOM 1589 O O . HIS A 1 199 ? 7.322 -25.401 -12.173 1.00 34.72 199 HIS A O 1
ATOM 1595 N N . GLY A 1 200 ? 5.153 -25.440 -11.594 1.00 29.45 200 GLY A N 1
ATOM 1596 C CA . GLY A 1 200 ? 4.938 -26.836 -11.901 1.00 29.45 200 GLY A CA 1
ATOM 1597 C C . GLY A 1 200 ? 4.776 -26.909 -13.404 1.00 29.45 200 GLY A C 1
ATOM 1598 O O . GLY A 1 200 ? 3.703 -26.600 -13.917 1.00 29.45 200 GLY A O 1
ATOM 1599 N N . SER A 1 201 ? 5.853 -27.262 -14.098 1.00 28.33 201 SER A N 1
ATOM 1600 C CA . SER A 1 201 ? 5.776 -27.754 -15.465 1.00 28.33 201 SER A CA 1
ATOM 1601 C C . SER A 1 201 ? 4.706 -28.851 -15.503 1.00 28.33 201 SER A C 1
ATOM 1603 O O . SER A 1 201 ? 4.738 -29.735 -14.638 1.00 28.33 201 SER A O 1
ATOM 1605 N N . PRO A 1 202 ? 3.749 -28.824 -16.443 1.00 32.88 202 PRO A N 1
ATOM 1606 C CA . PRO A 1 202 ? 2.925 -29.991 -16.683 1.00 32.88 202 PRO A CA 1
ATOM 1607 C C . PRO A 1 202 ? 3.867 -31.071 -17.214 1.00 32.88 202 PRO A C 1
ATOM 1609 O O . PRO A 1 202 ? 4.440 -30.938 -18.291 1.00 32.88 202 PRO A O 1
ATOM 1612 N N . SER A 1 203 ? 4.107 -32.095 -16.405 1.00 34.28 203 SER A N 1
ATOM 1613 C CA . SER A 1 203 ? 4.700 -33.339 -16.874 1.00 34.28 203 SER A CA 1
ATOM 1614 C C . SER A 1 203 ? 3.724 -33.976 -17.861 1.00 34.28 203 SER A C 1
ATOM 1616 O O . SER A 1 203 ? 2.623 -34.362 -17.455 1.00 34.28 203 SER A O 1
ATOM 1618 N N . GLU A 1 204 ? 4.129 -34.018 -19.128 1.00 32.75 204 GLU A N 1
ATOM 1619 C CA . GLU A 1 204 ? 3.710 -35.044 -20.088 1.00 32.75 204 GLU A CA 1
ATOM 1620 C C . GLU A 1 204 ? 4.209 -36.429 -19.651 1.00 32.75 204 GLU A C 1
ATOM 1622 O O . GLU A 1 204 ? 5.303 -36.504 -19.038 1.00 32.75 204 GLU A O 1
#

Foldseek 3Di:
DDDPPVVVVVVVVVVVVVVLVVLLLVLLVVLLVCLVQFQQVVDDQLVRLVVVVPPPDDDCPDDDPHPDDCPDPVNVVSLVSCVVRPDLQLNLLSLVLQQLSVQLSVLSVQLNVCVPPPPVSNVVSVVLNVQSSVQSVVSSVQSNVCSVCVVVVHDDFQAAKQFADDPPDQRHTSHIDRDHDGHPDSPRSGSPDNPHPPPPDPDD